Protein AF-0000000080629997 (afdb_homodimer)

Foldseek 3Di:
DPPPDPPVRVVVVVVVVVVVVVVVVVVVVVVVLVVQLVVLCVQLVAGLVLLLVLCVVLVVLCQEQEPPRPNSPHPNDYHLAPVLVDQADVVQHGDGNVVQLVCQQCVCVRPVVDPDDHSNQDSRNSSNNSSNSNSGD/DPPPDDPVRVVVVVVVVVVVVVVVVVVVVVVVLVVLLVVLCVQLVAHLVLLLVLCVVLVVLCQEQEPPRPNSPHPNDYHLAPVLVDQADVVQHGDGNVVQLVCQQCVCVRPVVDPDDHSNQDSRNSSNNSSNSNSGD

Solvent-accessible surface area (backbone atoms only — not comparable to full-atom values): 14033 Å² total; per-residue (Å²): 131,80,76,73,68,48,73,66,52,50,50,53,50,51,49,50,49,50,52,48,52,50,51,52,50,52,51,53,52,51,51,52,51,52,51,42,42,49,51,22,17,67,69,38,74,19,41,32,71,58,6,53,52,44,38,60,73,73,44,50,25,70,32,19,22,34,80,95,44,85,86,17,67,19,36,45,44,66,66,44,48,34,48,57,67,21,49,32,45,88,39,59,36,64,59,41,56,67,47,49,29,47,40,51,41,33,27,46,82,77,36,76,62,48,68,59,70,66,74,73,45,46,71,70,53,24,20,8,32,48,9,27,43,46,55,35,99,130,82,75,73,68,49,71,68,52,51,50,52,51,52,50,50,49,49,52,50,50,51,52,52,52,51,50,51,53,50,51,51,50,52,50,43,43,50,51,23,18,66,68,39,75,19,40,33,71,58,5,53,51,43,39,60,73,72,46,51,26,69,33,17,23,34,78,95,44,86,86,16,67,18,35,44,44,66,63,44,50,33,50,57,67,23,50,32,44,88,38,59,36,64,58,40,58,67,48,49,29,47,41,52,41,34,27,47,81,76,36,76,63,47,67,59,70,64,76,73,46,47,72,68,53,24,21,8,33,46,8,28,42,47,56,36,97

Secondary structure (DSSP, 8-state):
------HHHHHHHHHHHHHHHHHHHHHHHHHHHHHHHHHHHHHHSS-HHHHHHHHHHHTGGGTEE-TTSTT-EEESS---TTGGG-SEETTTEE--HHHHHHHHH-HHHH-TT--PPP----HHHHHHHHHHHTT--/------HHHHHHHHHHHHHHHHHHHHHHHHHHHHHHHHHHHHHHSS-HHHHHHHHHHHTGGGTEE-TTSTT-EEESS---TTGGG-SEETTTEE--HHHHHHHHH-HHHH-TT--PPP----HHHHHHHHHHHTT--

Nearest PDB structures (foldseek):
  2yev-assembly2_B  TM=8.137E-01  e=1.079E-03  Thermus thermophilus HB8
  1ytc-assembly1_A  TM=7.347E-01  e=1.103E-01  Saccharomyces cerevisiae
  2yev-assembly2_B  TM=8.137E-01  e=8.565E-04  Thermus thermophilus HB8
  1ytc-assembly1_A  TM=7.347E-01  e=9.530E-02  Saccharomyces cerevisiae

InterPro domains:
  IPR009056 Cytochrome c-like domain [PF00034] (51-137)
  IPR009056 Cytochrome c-like domain [PS51007] (46-137)
  IPR036909 Cytochrome c-like domain superfamily [G3DSA:1.10.760.10] (2-137)
  IPR036909 Cytochrome c-like domain superfamily [SSF46626] (9-137)

Sequence (274 aa):
MIATLSLRSVAVVSALLALSAAGIAAYAWEDQRWELERRAADLTGGSPSAGREAVLRYGCGSCHSIPGVQRANGVVGPPLGGIANRVYVAGVLQNTPDNLVLWLRDPQGVDPKTAMPSLGVSEEDARHIAAFLYTLKMIATLSLRSVAVVSALLALSAAGIAAYAWEDQRWELERRAADLTGGSPSAGREAVLRYGCGSCHSIPGVQRANGVVGPPLGGIANRVYVAGVLQNTPDNLVLWLRDPQGVDPKTAMPSLGVSEEDARHIAAFLYTLK

Structure (mmCIF, N/CA/C/O backbone):
data_AF-0000000080629997-model_v1
#
loop_
_entity.id
_entity.type
_entity.pdbx_description
1 polymer 'Cytochrome c domain-containing protein'
#
loop_
_atom_site.group_PDB
_atom_site.id
_atom_site.type_symbol
_atom_site.label_atom_id
_atom_site.label_alt_id
_atom_site.label_comp_id
_atom_site.label_asym_id
_atom_site.label_entity_id
_atom_site.label_seq_id
_atom_site.pdbx_PDB_ins_code
_atom_site.Cartn_x
_atom_site.Cartn_y
_atom_site.Cartn_z
_atom_site.occupancy
_atom_site.B_iso_or_equiv
_atom_site.auth_seq_id
_atom_site.auth_comp_id
_atom_site.auth_asym_id
_atom_site.auth_atom_id
_atom_site.pdbx_PDB_model_num
ATOM 1 N N . MET A 1 1 ? 11.633 34.406 49.5 1 47.19 1 MET A N 1
ATOM 2 C CA . MET A 1 1 ? 11.836 35.375 48.406 1 47.19 1 MET A CA 1
ATOM 3 C C . MET A 1 1 ? 11.766 34.688 47.062 1 47.19 1 MET A C 1
ATOM 5 O O . MET A 1 1 ? 12.672 33.906 46.688 1 47.19 1 MET A O 1
ATOM 9 N N . ILE A 1 2 ? 10.648 34.281 46.688 1 61.28 2 ILE A N 1
ATOM 10 C CA . ILE A 1 2 ? 10.375 33.688 45.406 1 61.28 2 ILE A CA 1
ATOM 11 C C . ILE A 1 2 ? 10.883 34.594 44.281 1 61.28 2 ILE A C 1
ATOM 13 O O . ILE A 1 2 ? 10.445 35.719 44.156 1 61.28 2 ILE A O 1
ATOM 17 N N . ALA A 1 3 ? 12.062 34.5 43.906 1 62.56 3 ALA A N 1
ATOM 18 C CA . ALA A 1 3 ? 12.641 35.281 42.812 1 62.56 3 ALA A CA 1
ATOM 19 C C . ALA A 1 3 ? 11.766 35.188 41.562 1 62.56 3 ALA A C 1
ATOM 21 O O . ALA A 1 3 ? 11.438 34.094 41.094 1 62.56 3 ALA A O 1
ATOM 22 N N . THR A 1 4 ? 10.992 36.062 41.375 1 71.06 4 THR A N 1
ATOM 23 C CA . THR A 1 4 ? 10.227 36.219 40.156 1 71.06 4 THR A CA 1
ATOM 24 C C . THR A 1 4 ? 11.156 36.281 38.938 1 71.06 4 THR A C 1
ATOM 26 O O . THR A 1 4 ? 11.992 37.188 38.844 1 71.06 4 THR A O 1
ATOM 29 N N . LEU A 1 5 ? 11.391 35.281 38.375 1 72.25 5 LEU A N 1
ATOM 30 C CA . LEU A 1 5 ? 12.188 35.312 37.156 1 72.25 5 LEU A CA 1
ATOM 31 C C . LEU A 1 5 ? 11.633 36.344 36.156 1 72.25 5 LEU A C 1
ATOM 33 O O . LEU A 1 5 ? 10.414 36.438 36.031 1 72.25 5 LEU A O 1
ATOM 37 N N . SER A 1 6 ? 12.375 37.219 35.781 1 86.69 6 SER A N 1
ATOM 38 C CA . SER A 1 6 ? 12 38.125 34.719 1 86.69 6 SER A CA 1
ATOM 39 C C . SER A 1 6 ? 11.445 37.406 33.5 1 86.69 6 SER A C 1
ATOM 41 O O . SER A 1 6 ? 11.734 36.219 33.312 1 86.69 6 SER A O 1
ATOM 43 N N . LEU A 1 7 ? 10.609 38.094 32.75 1 90.44 7 LEU A N 1
ATOM 44 C CA . LEU A 1 7 ? 9.992 37.531 31.562 1 90.44 7 LEU A CA 1
ATOM 45 C C . LEU A 1 7 ? 11.055 37.031 30.578 1 90.44 7 LEU A C 1
ATOM 47 O O . LEU A 1 7 ? 10.875 36 29.938 1 90.44 7 LEU A O 1
ATOM 51 N N . ARG A 1 8 ? 12.156 37.781 30.609 1 92 8 ARG A N 1
ATOM 52 C CA . ARG A 1 8 ? 13.258 37.375 29.75 1 92 8 ARG A CA 1
ATOM 53 C C . ARG A 1 8 ? 13.883 36.094 30.219 1 92 8 ARG A C 1
ATOM 55 O O . ARG A 1 8 ? 14.227 35.219 29.422 1 92 8 ARG A O 1
ATOM 62 N N . SER A 1 9 ? 13.984 35.938 31.469 1 90.62 9 SER A N 1
ATOM 63 C CA . SER A 1 9 ? 14.57 34.719 32.031 1 90.62 9 SER A CA 1
ATOM 64 C C . SER A 1 9 ? 13.656 33.531 31.844 1 90.62 9 SER A C 1
ATOM 66 O O . SER A 1 9 ? 14.125 32.406 31.547 1 90.62 9 SER A O 1
ATOM 68 N N . VAL A 1 10 ? 12.383 33.688 31.938 1 90.06 10 VAL A N 1
ATOM 69 C CA . VAL A 1 10 ? 11.422 32.594 31.719 1 90.06 10 VAL A CA 1
ATOM 70 C C . VAL A 1 10 ? 11.461 32.156 30.266 1 90.06 10 VAL A C 1
ATOM 72 O O . VAL A 1 10 ? 11.438 30.938 29.984 1 90.06 10 VAL A O 1
ATOM 75 N N . ALA A 1 11 ? 11.609 33.188 29.359 1 91.31 11 ALA A N 1
ATOM 76 C CA . ALA A 1 11 ? 11.672 32.875 27.938 1 91.31 11 ALA A CA 1
ATOM 77 C C . ALA A 1 11 ? 12.93 32.094 27.609 1 91.31 11 ALA A C 1
ATOM 79 O O . ALA A 1 11 ? 12.867 31.109 26.859 1 91.31 11 ALA A O 1
ATOM 80 N N . VAL A 1 12 ? 14.062 32.406 28.203 1 90.25 12 VAL A N 1
ATOM 81 C CA . VAL A 1 12 ? 15.336 31.75 27.938 1 90.25 12 VAL A CA 1
ATOM 82 C C . VAL A 1 12 ? 15.305 30.328 28.516 1 90.25 12 VAL A C 1
ATOM 84 O O . VAL A 1 12 ? 15.727 29.375 27.844 1 90.25 12 VAL A O 1
ATOM 87 N N . VAL A 1 13 ? 14.719 30.125 29.672 1 90.62 13 VAL A N 1
ATOM 88 C CA . VAL A 1 13 ? 14.641 28.828 30.312 1 90.62 13 VAL A CA 1
ATOM 89 C C . VAL A 1 13 ? 13.695 27.922 29.531 1 90.62 13 VAL A C 1
ATOM 91 O O . VAL A 1 13 ? 14 26.75 29.312 1 90.62 13 VAL A O 1
ATOM 94 N N . SER A 1 14 ? 12.539 28.5 29.094 1 92.12 14 SER A N 1
ATOM 95 C CA . SER A 1 14 ? 11.594 27.719 28.281 1 92.12 14 SER A CA 1
ATOM 96 C C . SER A 1 14 ? 12.219 27.297 26.969 1 92.12 14 SER A C 1
ATOM 98 O O . SER A 1 14 ? 12.016 26.156 26.516 1 92.12 14 SER A O 1
ATOM 100 N N . ALA A 1 15 ? 12.953 28.25 26.391 1 92.94 15 ALA A N 1
ATOM 101 C CA . ALA A 1 15 ? 13.625 27.938 25.141 1 92.94 15 ALA A CA 1
ATOM 102 C C . ALA A 1 15 ? 14.672 26.828 25.344 1 92.94 15 ALA A C 1
ATOM 104 O O . ALA A 1 15 ? 14.773 25.906 24.531 1 92.94 15 ALA A O 1
ATOM 105 N N . LEU A 1 16 ? 15.383 26.938 26.438 1 91.69 16 LEU A N 1
ATOM 106 C CA . LEU A 1 16 ? 16.406 25.938 26.719 1 91.69 16 LEU A CA 1
ATOM 107 C C . LEU A 1 16 ? 15.781 24.578 27.031 1 91.69 16 LEU A C 1
ATOM 109 O O . LEU A 1 16 ? 16.297 23.547 26.609 1 91.69 16 LEU A O 1
ATOM 113 N N . LEU A 1 17 ? 14.648 24.562 27.703 1 93 17 LEU A N 1
ATOM 114 C CA . LEU A 1 17 ? 13.93 23.328 27.984 1 93 17 LEU A CA 1
ATOM 115 C C . LEU A 1 17 ? 13.383 22.703 26.703 1 93 17 LEU A C 1
ATOM 117 O O . LEU A 1 17 ? 13.445 21.484 26.516 1 93 17 LEU A O 1
ATOM 121 N N . ALA A 1 18 ? 12.883 23.594 25.828 1 93.94 18 ALA A N 1
ATOM 122 C CA . ALA A 1 18 ? 12.375 23.094 24.547 1 93.94 18 ALA A CA 1
ATOM 123 C C . ALA A 1 18 ? 13.492 22.5 23.719 1 93.94 18 ALA A C 1
ATOM 125 O O . ALA A 1 18 ? 13.32 21.438 23.094 1 93.94 18 ALA A O 1
ATOM 126 N N . LEU A 1 19 ? 14.617 23.125 23.703 1 93.06 19 LEU A N 1
ATOM 127 C CA . LEU A 1 19 ? 15.758 22.625 22.938 1 93.06 19 LEU A CA 1
ATOM 128 C C . LEU A 1 19 ? 16.25 21.312 23.531 1 93.06 19 LEU A C 1
ATOM 130 O O . LEU A 1 19 ? 16.625 20.406 22.781 1 93.06 19 LEU A O 1
ATOM 134 N N . SER A 1 20 ? 16.25 21.203 24.812 1 92.69 20 SER A N 1
ATOM 135 C CA . SER A 1 20 ? 16.656 19.953 25.469 1 92.69 20 SER A CA 1
ATOM 136 C C . SER A 1 20 ? 15.664 18.828 25.172 1 92.69 20 SER A C 1
ATOM 138 O O . SER A 1 20 ? 16.078 17.703 24.891 1 92.69 20 SER A O 1
ATOM 140 N N . ALA A 1 21 ? 14.406 19.141 25.234 1 94.12 21 ALA A N 1
ATOM 141 C CA . ALA A 1 21 ? 13.383 18.141 24.906 1 94.12 21 ALA A CA 1
ATOM 142 C C . ALA A 1 21 ? 13.516 17.688 23.453 1 94.12 21 ALA A C 1
ATOM 144 O O . ALA A 1 21 ? 13.406 16.5 23.172 1 94.12 21 ALA A O 1
ATOM 145 N N . ALA A 1 22 ? 13.75 18.609 22.5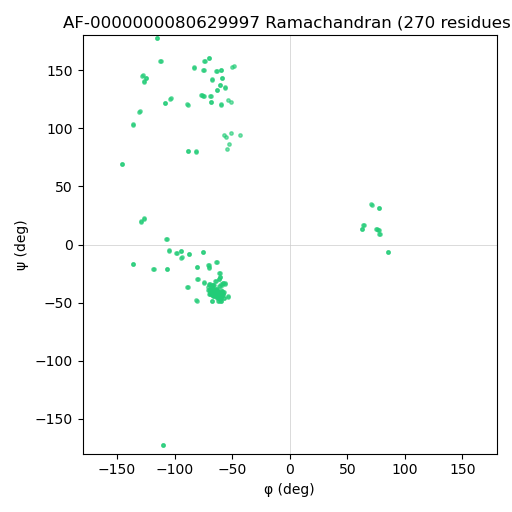78 1 94.31 22 ALA A N 1
ATOM 146 C CA . ALA A 1 22 ? 13.969 18.281 21.172 1 94.31 22 ALA A CA 1
ATOM 147 C C . ALA A 1 22 ? 15.203 17.406 21 1 94.31 22 ALA A C 1
ATOM 149 O O . ALA A 1 22 ? 15.203 16.469 20.203 1 94.31 22 ALA A O 1
ATOM 150 N N . GLY A 1 23 ? 16.25 17.734 21.672 1 92.56 23 GLY A N 1
ATOM 151 C CA . GLY A 1 23 ? 17.453 16.922 21.625 1 92.56 23 GLY A CA 1
ATOM 152 C C . GLY A 1 23 ? 17.234 15.5 22.125 1 92.56 23 GLY A C 1
ATOM 153 O O . GLY A 1 23 ? 17.719 14.547 21.5 1 92.56 23 GLY A O 1
ATOM 154 N N . ILE A 1 24 ? 16.516 15.273 23.172 1 93.06 24 ILE A N 1
ATOM 155 C CA . ILE A 1 24 ? 16.188 13.969 23.734 1 93.06 24 ILE A CA 1
ATOM 156 C C . ILE A 1 24 ? 15.312 13.188 22.75 1 93.06 24 ILE A C 1
ATOM 158 O O . ILE A 1 24 ? 15.547 12 22.5 1 93.06 24 ILE A O 1
ATOM 162 N N . ALA A 1 25 ? 14.32 13.836 22.156 1 93.62 25 ALA A N 1
ATOM 163 C CA . ALA A 1 25 ? 13.445 13.195 21.172 1 93.62 25 ALA A CA 1
ATOM 164 C C . ALA A 1 25 ? 14.234 12.742 19.953 1 93.62 25 ALA A C 1
ATOM 166 O O . ALA A 1 25 ? 14.016 11.641 19.438 1 93.62 25 ALA A O 1
ATOM 167 N N . ALA A 1 26 ? 15.133 13.57 19.516 1 92.12 26 ALA A N 1
ATOM 168 C CA . ALA A 1 26 ? 15.961 13.219 18.359 1 92.12 26 ALA A CA 1
ATOM 169 C C . ALA A 1 26 ? 16.844 12.023 18.672 1 92.12 26 ALA A C 1
ATOM 171 O O . ALA A 1 26 ? 16.984 11.117 17.844 1 92.12 26 ALA A O 1
ATOM 172 N N . TYR A 1 27 ? 17.406 12.031 19.812 1 90.62 27 TYR A N 1
ATOM 173 C CA . TYR A 1 27 ? 18.234 10.906 20.234 1 90.62 27 TYR A CA 1
ATOM 174 C C . TYR A 1 27 ? 17.422 9.625 20.328 1 90.62 27 TYR A C 1
ATOM 176 O O . TYR A 1 27 ? 17.859 8.57 19.859 1 90.62 27 TYR A O 1
ATOM 184 N N . ALA A 1 28 ? 16.25 9.68 20.875 1 92.25 28 ALA A N 1
ATOM 185 C CA . ALA A 1 28 ? 15.375 8.516 21.016 1 92.25 28 ALA A CA 1
ATOM 186 C C . ALA A 1 28 ? 14.953 7.992 19.641 1 92.25 28 ALA A C 1
ATOM 188 O O . ALA A 1 28 ? 14.922 6.781 19.422 1 92.25 28 ALA A O 1
ATOM 189 N N . TRP A 1 29 ? 14.664 8.852 18.75 1 90.94 29 TRP A N 1
ATOM 190 C CA . TRP A 1 29 ? 14.273 8.477 17.391 1 90.94 29 TRP A CA 1
ATOM 191 C C . TRP A 1 29 ? 15.414 7.762 16.672 1 90.94 29 TRP A C 1
ATOM 193 O O . TRP A 1 29 ? 15.219 6.707 16.078 1 90.94 29 TRP A O 1
ATOM 203 N N . GLU A 1 30 ? 16.547 8.273 16.828 1 90.56 30 GLU A N 1
ATOM 204 C CA . GLU A 1 30 ? 17.719 7.672 16.203 1 90.56 30 GLU A CA 1
ATOM 205 C C . GLU A 1 30 ? 18.016 6.293 16.781 1 90.56 30 GLU A C 1
ATOM 207 O O . GLU A 1 30 ? 18.344 5.355 16.047 1 90.56 30 GLU A O 1
ATOM 212 N N . ASP A 1 31 ? 17.906 6.211 18.031 1 92.94 31 ASP A N 1
ATOM 213 C CA . ASP A 1 31 ? 18.125 4.938 18.703 1 92.94 31 ASP A CA 1
ATOM 214 C C . ASP A 1 31 ? 17.125 3.881 18.234 1 92.94 31 ASP A C 1
ATOM 216 O O . ASP A 1 31 ? 17.5 2.74 17.969 1 92.94 31 ASP A O 1
ATOM 220 N N . GLN A 1 32 ? 15.961 4.211 18.094 1 93.25 32 GLN A N 1
ATOM 221 C CA . GLN A 1 32 ? 14.93 3.301 17.609 1 93.25 32 GLN A CA 1
ATOM 222 C C . GLN A 1 32 ? 15.227 2.85 16.172 1 93.25 32 GLN A C 1
ATOM 224 O O . GLN A 1 32 ? 15.07 1.672 15.852 1 93.25 32 GLN A O 1
ATOM 229 N N . ARG A 1 33 ? 15.609 3.736 15.398 1 93.19 33 ARG A N 1
ATOM 230 C CA . ARG A 1 33 ? 15.945 3.436 14.008 1 93.19 33 ARG A CA 1
ATOM 231 C C . ARG A 1 33 ? 17.109 2.451 13.93 1 93.19 33 ARG A C 1
ATOM 233 O O . ARG A 1 33 ? 17.078 1.505 13.141 1 93.19 33 ARG A O 1
ATOM 240 N N . TRP A 1 34 ? 18.141 2.701 14.75 1 94.88 34 TRP A N 1
ATOM 241 C CA . TRP A 1 34 ? 19.312 1.817 14.773 1 94.88 34 TRP A CA 1
ATOM 242 C C . TRP A 1 34 ? 18.922 0.419 15.242 1 94.88 34 TRP A C 1
ATOM 244 O O . TRP A 1 34 ? 19.406 -0.58 14.719 1 94.88 34 TRP A O 1
ATOM 254 N N . GLU A 1 35 ? 18.062 0.354 16.172 1 96.69 35 GLU A N 1
ATOM 255 C CA . GLU A 1 35 ? 17.609 -0.942 16.656 1 96.69 35 GLU A CA 1
ATOM 256 C C . GLU A 1 35 ? 16.828 -1.688 15.578 1 96.69 35 GLU A C 1
ATOM 258 O O . GLU A 1 35 ? 17.016 -2.893 15.391 1 96.69 35 GLU A O 1
ATOM 263 N N . LEU A 1 36 ? 16.031 -0.967 14.867 1 96.88 36 LEU A N 1
ATOM 264 C CA . LEU A 1 36 ? 15.25 -1.554 13.781 1 96.88 36 LEU A CA 1
ATOM 265 C C . LEU A 1 36 ? 16.156 -2.1 12.688 1 96.88 36 LEU A C 1
ATOM 267 O O . LEU A 1 36 ? 15.945 -3.207 12.195 1 96.88 36 LEU A O 1
ATOM 271 N N . GLU A 1 37 ? 17.141 -1.382 12.406 1 97.69 37 GLU A N 1
ATOM 272 C CA . GLU A 1 37 ? 18.078 -1.791 11.375 1 97.69 37 GLU A CA 1
ATOM 273 C C . GLU A 1 37 ? 18.875 -3.02 11.812 1 97.69 37 GLU A C 1
ATOM 275 O O . GLU A 1 37 ? 19.109 -3.934 11.016 1 97.69 37 GLU A O 1
ATOM 280 N N . ARG A 1 38 ? 19.281 -2.986 13.055 1 97.94 38 ARG A N 1
ATOM 281 C CA . ARG A 1 38 ? 20.047 -4.125 13.578 1 97.94 38 ARG A CA 1
ATOM 282 C C . ARG A 1 38 ? 19.188 -5.391 13.57 1 97.94 38 ARG A C 1
ATOM 284 O O . ARG A 1 38 ? 19.656 -6.461 13.188 1 97.94 38 ARG A O 1
ATOM 291 N N . ARG A 1 39 ? 18 -5.273 14 1 97.88 39 ARG A N 1
ATOM 292 C CA . ARG A 1 39 ? 17.109 -6.422 14.016 1 97.88 39 ARG A CA 1
ATOM 293 C C . ARG A 1 39 ? 16.875 -6.957 12.609 1 97.88 39 ARG A C 1
ATOM 295 O O . ARG A 1 39 ? 16.922 -8.172 12.383 1 97.88 39 ARG A O 1
ATOM 302 N N . ALA A 1 40 ? 16.641 -6.051 11.648 1 98.62 40 ALA A N 1
ATOM 303 C CA . ALA A 1 40 ? 16.453 -6.441 10.258 1 98.62 40 ALA A CA 1
ATOM 304 C C . ALA A 1 40 ? 17.688 -7.164 9.711 1 98.62 40 ALA A C 1
ATOM 306 O O . ALA A 1 40 ? 17.562 -8.18 9.031 1 98.62 40 ALA A O 1
ATOM 307 N N . ALA A 1 41 ? 18.844 -6.645 10.062 1 98.75 41 ALA A N 1
ATOM 308 C CA . ALA A 1 41 ? 20.094 -7.27 9.633 1 98.75 41 ALA A CA 1
ATOM 309 C C . ALA A 1 41 ? 20.234 -8.664 10.234 1 98.75 41 ALA A C 1
ATOM 311 O O . ALA A 1 41 ? 20.609 -9.609 9.539 1 98.75 41 ALA A O 1
ATOM 312 N N . ASP A 1 42 ? 19.906 -8.758 11.469 1 98.62 42 ASP A N 1
ATOM 313 C CA . ASP A 1 42 ? 20.031 -10.047 12.148 1 98.62 42 ASP A CA 1
ATOM 314 C C . ASP A 1 42 ? 19.078 -11.07 11.555 1 98.62 42 ASP A C 1
ATOM 316 O O . ASP A 1 42 ? 19.453 -12.234 11.359 1 98.62 42 ASP A O 1
ATOM 320 N N . LEU A 1 43 ? 17.922 -10.672 11.25 1 98.62 43 LEU A N 1
ATOM 321 C CA . LEU A 1 43 ? 16.891 -11.57 10.75 1 98.62 43 LEU A CA 1
ATOM 322 C C . LEU A 1 43 ? 17.219 -12.047 9.336 1 98.62 43 LEU A C 1
ATOM 324 O O . LEU A 1 43 ? 16.938 -13.195 8.984 1 98.62 43 LEU A O 1
ATOM 328 N N . THR A 1 44 ? 17.844 -11.156 8.547 1 98.69 44 THR A N 1
ATOM 329 C CA . THR A 1 44 ? 17.953 -11.438 7.117 1 98.69 44 THR A CA 1
ATOM 330 C C . THR A 1 44 ? 19.375 -11.828 6.75 1 98.69 44 THR A C 1
ATOM 332 O O . THR A 1 44 ? 19.609 -12.398 5.684 1 98.69 44 THR A O 1
ATOM 335 N N . GLY A 1 45 ? 20.312 -11.422 7.621 1 98.75 45 GLY A N 1
ATOM 336 C CA . GLY A 1 45 ? 21.719 -11.594 7.289 1 98.75 45 GLY A CA 1
ATOM 337 C C . GLY A 1 45 ? 22.234 -10.555 6.301 1 98.75 45 GLY A C 1
ATOM 338 O O . GLY A 1 45 ? 23.297 -10.727 5.699 1 98.75 45 GLY A O 1
ATOM 339 N N . GLY A 1 46 ? 21.438 -9.5 6.074 1 98.88 46 GLY A N 1
ATOM 340 C CA . GLY A 1 46 ? 21.812 -8.461 5.129 1 98.88 46 GLY A CA 1
ATOM 341 C C . GLY A 1 46 ? 22.031 -7.109 5.785 1 98.88 46 GLY A C 1
ATOM 342 O O . GLY A 1 46 ? 21.859 -6.965 7 1 98.88 46 GLY A O 1
ATOM 343 N N . SER A 1 47 ? 22.406 -6.18 4.984 1 98.88 47 SER A N 1
ATOM 344 C CA . SER A 1 47 ? 22.609 -4.789 5.383 1 98.88 47 SER A CA 1
ATOM 345 C C . SER A 1 47 ? 21.516 -3.891 4.832 1 98.88 47 SER A C 1
ATOM 347 O O . SER A 1 47 ? 21.375 -3.75 3.615 1 98.88 47 SER A O 1
ATOM 349 N N . PRO A 1 48 ? 20.844 -3.223 5.734 1 98.69 48 PRO A N 1
ATOM 350 C CA . PRO A 1 48 ? 19.797 -2.314 5.242 1 98.69 48 PRO A CA 1
ATOM 351 C C . PRO A 1 48 ? 20.359 -1.238 4.309 1 98.69 48 PRO A C 1
ATOM 353 O O . PRO A 1 48 ? 19.734 -0.917 3.293 1 98.69 48 PRO A O 1
ATOM 356 N N . SER A 1 49 ? 21.516 -0.673 4.617 1 98.31 49 SER A N 1
ATOM 357 C CA . SER A 1 49 ? 22.109 0.36 3.77 1 98.31 49 SER A CA 1
ATOM 358 C C . SER A 1 49 ? 22.484 -0.193 2.398 1 98.31 49 SER A C 1
ATOM 360 O O . SER A 1 49 ? 22.219 0.441 1.375 1 98.31 49 SER A O 1
ATOM 362 N N . ALA A 1 50 ? 23 -1.366 2.328 1 98.81 50 ALA A N 1
ATOM 363 C CA . ALA A 1 50 ? 23.297 -2.01 1.049 1 98.81 50 ALA A CA 1
ATOM 364 C C . ALA A 1 50 ? 22.016 -2.342 0.296 1 98.81 50 ALA A C 1
ATOM 366 O O . ALA A 1 50 ? 21.969 -2.285 -0.935 1 98.81 50 ALA A O 1
ATOM 367 N N . GLY A 1 51 ? 21.047 -2.676 1.091 1 98.81 51 GLY A N 1
ATOM 368 C CA . GLY A 1 51 ? 19.75 -2.967 0.496 1 98.81 51 GLY A CA 1
ATOM 369 C C . GLY A 1 51 ? 19.125 -1.771 -0.203 1 98.81 51 GLY A C 1
ATOM 370 O O . GLY A 1 51 ? 18.562 -1.904 -1.293 1 98.81 51 GLY A O 1
ATOM 371 N N . ARG A 1 52 ? 19.234 -0.649 0.464 1 98.5 52 ARG A N 1
ATOM 372 C CA . ARG A 1 52 ? 18.75 0.573 -0.161 1 98.5 52 ARG A CA 1
ATOM 373 C C . ARG A 1 52 ? 19.453 0.834 -1.488 1 98.5 52 ARG A C 1
ATOM 375 O O . ARG A 1 52 ? 18.812 1.195 -2.477 1 98.5 52 ARG A O 1
ATOM 382 N N . GLU A 1 53 ? 20.703 0.634 -1.529 1 98.56 53 GLU A N 1
ATOM 383 C CA . GLU A 1 53 ? 21.469 0.804 -2.764 1 98.56 53 GLU A CA 1
ATOM 384 C C . GLU A 1 53 ? 21.047 -0.22 -3.816 1 98.56 53 GLU A C 1
ATOM 386 O O . GLU A 1 53 ? 20.922 0.11 -4.996 1 98.56 53 GLU A O 1
ATOM 391 N N . ALA A 1 54 ? 20.828 -1.427 -3.391 1 98.81 54 ALA A N 1
ATOM 392 C CA . ALA A 1 54 ? 20.422 -2.48 -4.312 1 98.81 54 ALA A CA 1
ATOM 393 C C . ALA A 1 54 ? 19.047 -2.186 -4.906 1 98.81 54 ALA A C 1
ATOM 395 O O . ALA A 1 54 ? 18.812 -2.432 -6.09 1 98.81 54 ALA A O 1
ATOM 396 N N . VAL A 1 55 ? 18.141 -1.646 -4.121 1 98.75 55 VAL A N 1
ATOM 397 C CA . VAL A 1 55 ? 16.812 -1.273 -4.586 1 98.75 55 VAL A CA 1
ATOM 398 C C . VAL A 1 55 ? 16.922 -0.253 -5.715 1 98.75 55 VAL A C 1
ATOM 400 O O . VAL A 1 55 ? 16.188 -0.32 -6.695 1 98.75 55 VAL A O 1
ATOM 403 N N . LEU A 1 56 ? 17.859 0.652 -5.578 1 98.44 56 LEU A N 1
ATOM 404 C CA . LEU A 1 56 ? 18.109 1.626 -6.637 1 98.44 56 LEU A CA 1
ATOM 405 C C . LEU A 1 56 ? 18.719 0.956 -7.863 1 98.44 56 LEU A C 1
ATOM 407 O O . LEU A 1 56 ? 18.266 1.188 -8.984 1 98.44 56 LEU A O 1
ATOM 411 N N . ARG A 1 57 ? 19.625 0.087 -7.68 1 98.44 57 ARG A N 1
ATOM 412 C CA . ARG A 1 57 ? 20.344 -0.559 -8.766 1 98.44 57 ARG A CA 1
ATOM 413 C C . ARG A 1 57 ? 19.422 -1.44 -9.602 1 98.44 57 ARG A C 1
ATOM 415 O O . ARG A 1 57 ? 19.5 -1.457 -10.828 1 98.44 57 ARG A O 1
ATOM 422 N N . TYR A 1 58 ? 18.562 -2.121 -8.898 1 98.62 58 TYR A N 1
ATOM 423 C CA . TYR A 1 58 ? 17.688 -3.059 -9.602 1 98.62 58 TYR A CA 1
ATOM 424 C C . TYR A 1 58 ? 16.422 -2.365 -10.094 1 98.62 58 TYR A C 1
ATOM 426 O O . TYR A 1 58 ? 15.594 -2.984 -10.758 1 98.62 58 TYR A O 1
ATOM 434 N N . GLY A 1 59 ? 16.156 -1.054 -9.703 1 98.25 59 GLY A N 1
ATOM 435 C CA . GLY A 1 59 ? 15.055 -0.25 -10.203 1 98.25 59 GLY A CA 1
ATOM 436 C C . GLY A 1 59 ? 13.719 -0.612 -9.586 1 98.25 59 GLY A C 1
ATOM 437 O O . GLY A 1 59 ? 12.672 -0.494 -10.227 1 98.25 59 GLY A O 1
ATOM 438 N N . CYS A 1 60 ? 13.734 -1.055 -8.359 1 98.69 60 CYS A N 1
ATOM 439 C CA . CYS A 1 60 ? 12.523 -1.501 -7.691 1 98.69 60 CYS A CA 1
ATOM 440 C C . CYS A 1 60 ? 11.484 -0.387 -7.648 1 98.69 60 CYS A C 1
ATOM 442 O O . CYS A 1 60 ? 10.281 -0.648 -7.75 1 98.69 60 CYS A O 1
ATOM 444 N N . GLY A 1 61 ? 11.945 0.876 -7.547 1 98.56 61 GLY A N 1
ATOM 445 C CA . GLY A 1 61 ? 11.078 2.029 -7.391 1 98.56 61 GLY A CA 1
ATOM 446 C C . GLY A 1 61 ? 10.297 2.361 -8.648 1 98.56 61 GLY A C 1
ATOM 447 O O . GLY A 1 61 ? 9.336 3.131 -8.609 1 98.56 61 GLY A O 1
ATOM 448 N N . SER A 1 62 ? 10.703 1.862 -9.797 1 98.5 62 SER A N 1
ATOM 449 C CA . SER A 1 62 ? 9.969 2.107 -11.031 1 98.5 62 SER A CA 1
ATOM 450 C C . SER A 1 62 ? 8.633 1.367 -11.039 1 98.5 62 SER A C 1
ATOM 452 O O . SER A 1 62 ? 7.699 1.766 -11.734 1 98.5 62 SER A O 1
ATOM 454 N N . CYS A 1 63 ? 8.523 0.379 -10.219 1 98.5 63 CYS A N 1
ATOM 455 C CA . CYS A 1 63 ? 7.309 -0.429 -10.227 1 98.5 63 CYS A CA 1
ATOM 456 C C . CYS A 1 63 ? 6.598 -0.354 -8.883 1 98.5 63 CYS A C 1
ATOM 458 O O . CYS A 1 63 ? 5.406 -0.657 -8.781 1 98.5 63 CYS A O 1
ATOM 460 N N . HIS A 1 64 ? 7.312 0.013 -7.855 1 98.44 64 HIS A N 1
ATOM 461 C CA . HIS A 1 64 ? 6.766 0.086 -6.508 1 98.44 64 HIS A CA 1
ATOM 462 C C . HIS A 1 64 ? 7.016 1.455 -5.883 1 98.44 64 HIS A C 1
ATOM 464 O O . HIS A 1 64 ? 8.102 2.02 -6.031 1 98.44 64 HIS A O 1
ATOM 470 N N . SER A 1 65 ? 6.016 1.899 -5.184 1 98 65 SER A N 1
ATOM 471 C CA . SER A 1 65 ? 6.277 3.012 -4.277 1 98 65 SER A CA 1
ATOM 472 C C . SER A 1 65 ? 7.035 2.547 -3.039 1 98 65 SER A C 1
ATOM 474 O O . SER A 1 65 ? 6.637 1.579 -2.387 1 98 65 SER A O 1
ATOM 476 N N . ILE A 1 66 ? 8.125 3.191 -2.736 1 98.31 66 ILE A N 1
ATOM 477 C CA . ILE A 1 66 ? 8.992 2.826 -1.619 1 98.31 66 ILE A CA 1
ATOM 478 C C . ILE A 1 66 ? 9.297 4.062 -0.777 1 98.31 66 ILE A C 1
ATOM 480 O O . ILE A 1 66 ? 10.008 4.965 -1.226 1 98.31 66 ILE A O 1
ATOM 484 N N . PRO A 1 67 ? 8.836 4.066 0.43 1 96.38 67 PRO A N 1
ATOM 485 C CA . PRO A 1 67 ? 9.117 5.238 1.261 1 96.38 67 PRO A CA 1
ATOM 486 C C . PRO A 1 67 ? 10.609 5.477 1.468 1 96.38 67 PRO A C 1
ATOM 488 O O . PRO A 1 67 ? 11.375 4.52 1.638 1 96.38 67 PRO A O 1
ATOM 491 N N . GLY A 1 68 ? 11.016 6.699 1.382 1 91.75 68 GLY A N 1
ATOM 492 C CA . GLY A 1 68 ? 12.391 7.051 1.695 1 91.75 68 GLY A CA 1
ATOM 493 C C . GLY A 1 68 ? 13.336 6.871 0.523 1 91.75 68 GLY A C 1
ATOM 494 O O . GLY A 1 68 ? 14.531 7.172 0.626 1 91.75 68 GLY A O 1
ATOM 495 N N . VAL A 1 69 ? 12.859 6.305 -0.563 1 96.38 69 VAL A N 1
ATOM 496 C CA . VAL A 1 69 ? 13.664 6.18 -1.776 1 96.38 69 VAL A CA 1
ATOM 497 C C . VAL A 1 69 ? 13.227 7.227 -2.797 1 96.38 69 VA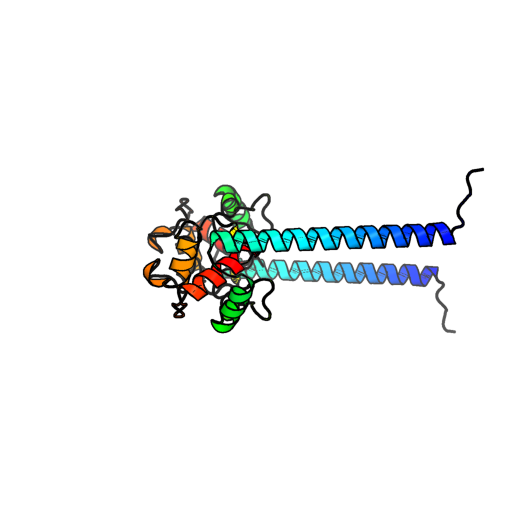L A C 1
ATOM 499 O O . VAL A 1 69 ? 12.047 7.32 -3.135 1 96.38 69 VAL A O 1
ATOM 502 N N . GLN A 1 70 ? 14.148 7.957 -3.229 1 93 70 GLN A N 1
ATOM 503 C CA . GLN A 1 70 ? 13.844 9.062 -4.129 1 93 70 GLN A CA 1
ATOM 504 C C . GLN A 1 70 ? 13.242 8.562 -5.438 1 93 70 GLN A C 1
ATOM 506 O O . GLN A 1 70 ? 13.742 7.602 -6.027 1 93 70 GLN A O 1
ATOM 511 N N . ARG A 1 71 ? 12.227 9.117 -5.883 1 95.38 71 ARG A N 1
ATOM 512 C CA . ARG A 1 71 ? 11.555 8.891 -7.16 1 95.38 71 ARG A CA 1
ATOM 513 C C . ARG A 1 71 ? 11 7.473 -7.242 1 95.38 71 ARG A C 1
ATOM 515 O O . ARG A 1 71 ? 10.797 6.941 -8.336 1 95.38 71 ARG A O 1
ATOM 522 N N . ALA A 1 72 ? 10.898 6.855 -6.117 1 98 72 ALA A N 1
ATOM 523 C CA . ALA A 1 72 ? 10.281 5.531 -6.086 1 98 72 ALA A CA 1
ATOM 524 C C . ALA A 1 72 ? 8.766 5.637 -5.91 1 98 72 ALA A C 1
ATOM 526 O O . ALA A 1 72 ? 8.25 5.473 -4.801 1 98 72 ALA A O 1
ATOM 527 N N . ASN A 1 73 ? 8.055 5.895 -6.93 1 97.62 73 ASN A N 1
ATOM 528 C CA . ASN A 1 73 ? 6.609 6.102 -6.891 1 97.62 73 ASN A CA 1
ATOM 529 C C . ASN A 1 73 ? 5.887 5.188 -7.879 1 97.62 73 ASN A C 1
ATOM 531 O O . ASN A 1 73 ? 4.797 5.516 -8.352 1 97.62 73 ASN A O 1
ATOM 535 N N . GLY A 1 74 ? 6.461 4.125 -8.266 1 98.19 74 GLY A N 1
ATOM 536 C CA . GLY A 1 74 ? 5.828 3.203 -9.195 1 98.19 74 GLY A CA 1
ATOM 537 C C . GLY A 1 74 ? 4.52 2.635 -8.672 1 98.19 74 GLY A C 1
ATOM 538 O O . GLY A 1 74 ? 4.359 2.447 -7.465 1 98.19 74 GLY A O 1
ATOM 539 N N . VAL A 1 75 ? 3.629 2.326 -9.633 1 97.69 75 VAL A N 1
ATOM 540 C CA . VAL A 1 75 ? 2.314 1.83 -9.242 1 97.69 75 VAL A CA 1
ATOM 541 C C . VAL A 1 75 ? 1.997 0.546 -10.008 1 97.69 75 VAL A C 1
ATOM 543 O O . VAL A 1 75 ? 0.829 0.189 -10.172 1 97.69 75 VAL A O 1
ATOM 546 N N . VAL A 1 76 ? 3.018 -0.092 -10.531 1 97.81 76 VAL A N 1
ATOM 547 C CA . VAL A 1 76 ? 2.791 -1.381 -11.172 1 97.81 76 VAL A CA 1
ATOM 548 C C . VAL A 1 76 ? 2.375 -2.414 -10.125 1 97.81 76 VAL A C 1
ATOM 550 O O . VAL A 1 76 ? 1.413 -3.16 -10.328 1 97.81 76 VAL A O 1
ATOM 553 N N . GLY A 1 77 ? 3.125 -2.477 -9.023 1 96.25 77 GLY A N 1
ATOM 554 C CA . GLY A 1 77 ? 2.816 -3.334 -7.887 1 96.25 77 GLY A CA 1
ATOM 555 C C . GLY A 1 77 ? 2.373 -2.564 -6.66 1 96.25 77 GLY A C 1
ATOM 556 O O . GLY A 1 77 ? 2.139 -1.356 -6.727 1 96.25 77 GLY A O 1
ATOM 557 N N . PRO A 1 78 ? 2.238 -3.26 -5.602 1 97 78 PRO A N 1
ATOM 558 C CA . PRO A 1 78 ? 1.785 -2.598 -4.375 1 97 78 PRO A CA 1
ATOM 559 C C . PRO A 1 78 ? 2.871 -1.738 -3.732 1 97 78 PRO A C 1
ATOM 561 O O . PRO A 1 78 ? 4.062 -1.949 -3.984 1 97 78 PRO A O 1
ATOM 564 N N . PRO A 1 79 ? 2.418 -0.782 -2.932 1 96.94 79 PRO A N 1
ATOM 565 C CA . PRO A 1 79 ? 3.428 -0.069 -2.146 1 96.94 79 PRO A CA 1
ATOM 566 C C . PRO A 1 79 ? 4.156 -0.977 -1.159 1 96.94 79 PRO A C 1
ATOM 568 O O . PRO A 1 79 ? 3.57 -1.932 -0.644 1 96.94 79 PRO A O 1
ATOM 571 N N . LEU A 1 80 ? 5.367 -0.667 -0.897 1 98.12 80 LEU A N 1
ATOM 572 C CA . LEU A 1 80 ? 6.176 -1.588 -0.104 1 98.12 80 LEU A CA 1
ATOM 573 C C . LEU A 1 80 ? 6.348 -1.07 1.32 1 98.12 80 LEU A C 1
ATOM 575 O O . LEU A 1 80 ? 6.91 -1.764 2.174 1 98.12 80 LEU A O 1
ATOM 579 N N . GLY A 1 81 ? 5.844 0.163 1.566 1 97.12 81 GLY A N 1
ATOM 580 C CA . GLY A 1 81 ? 5.805 0.595 2.955 1 97.12 81 GLY A CA 1
ATOM 581 C C . GLY A 1 81 ? 5.043 -0.362 3.855 1 97.12 81 GLY A C 1
ATOM 582 O O . GLY A 1 81 ? 3.98 -0.861 3.482 1 97.12 81 GLY A O 1
ATOM 583 N N . GLY A 1 82 ? 5.613 -0.643 4.984 1 96.06 82 GLY A N 1
ATOM 584 C CA . GLY A 1 82 ? 4.938 -1.476 5.969 1 96.06 82 GLY A CA 1
ATOM 585 C C . GLY A 1 82 ? 4.992 -2.955 5.633 1 96.06 82 GLY A C 1
ATOM 586 O O . GLY A 1 82 ? 4.32 -3.766 6.277 1 96.06 82 GLY A O 1
ATOM 587 N N . ILE A 1 83 ? 5.766 -3.324 4.652 1 97.38 83 ILE A N 1
ATOM 588 C CA . ILE A 1 83 ? 5.801 -4.711 4.207 1 97.38 83 ILE A CA 1
ATOM 589 C C . ILE A 1 83 ? 6.262 -5.609 5.352 1 97.38 83 ILE A C 1
ATOM 591 O O . ILE A 1 83 ? 5.852 -6.77 5.441 1 97.38 83 ILE A O 1
ATOM 595 N N . ALA A 1 84 ? 7.039 -5.109 6.246 1 96.75 84 ALA A N 1
ATOM 596 C CA . ALA A 1 84 ? 7.535 -5.902 7.367 1 96.75 84 ALA A CA 1
ATOM 597 C C . ALA A 1 84 ? 6.387 -6.418 8.227 1 96.75 84 ALA A C 1
ATOM 599 O O . ALA A 1 84 ? 6.516 -7.453 8.891 1 96.75 84 ALA A O 1
ATOM 600 N N . ASN A 1 85 ? 5.266 -5.746 8.195 1 96.19 85 ASN A N 1
ATOM 601 C CA . ASN A 1 85 ? 4.152 -6.082 9.07 1 96.19 85 ASN A CA 1
ATOM 602 C C . ASN A 1 85 ? 3.107 -6.93 8.359 1 96.19 85 ASN A C 1
ATOM 604 O O . ASN A 1 85 ? 2.162 -7.418 8.977 1 96.19 85 ASN A O 1
ATOM 608 N N . ARG A 1 86 ? 3.273 -7.105 7.105 1 97.75 86 ARG A N 1
ATOM 609 C CA . ARG A 1 86 ? 2.312 -7.91 6.359 1 97.75 86 ARG A CA 1
ATOM 610 C C . ARG A 1 86 ? 2.506 -9.398 6.641 1 97.75 86 ARG A C 1
ATOM 612 O O . ARG A 1 86 ? 3.635 -9.859 6.824 1 97.75 86 ARG A O 1
ATOM 619 N N . VAL A 1 87 ? 1.472 -10.109 6.57 1 98.44 87 VAL A N 1
ATOM 620 C CA . VAL A 1 87 ? 1.52 -11.531 6.902 1 98.44 87 VAL A CA 1
ATOM 621 C C . VAL A 1 87 ? 2.082 -12.312 5.719 1 98.44 87 VAL A C 1
ATOM 623 O O . VAL A 1 87 ? 2.758 -13.328 5.906 1 98.44 87 VAL A O 1
ATOM 626 N N . TYR A 1 88 ? 1.843 -11.789 4.488 1 98.25 88 TYR A N 1
ATOM 627 C CA . TYR A 1 88 ? 2.273 -12.539 3.316 1 98.25 88 TYR A CA 1
ATOM 628 C C . TYR A 1 88 ? 3.113 -11.672 2.387 1 98.25 88 TYR A C 1
ATOM 630 O O . TYR A 1 88 ? 2.826 -10.484 2.207 1 98.25 88 TYR A O 1
ATOM 638 N N . VAL A 1 89 ? 4.047 -12.266 1.774 1 97.38 89 VAL A N 1
ATOM 639 C CA . VAL A 1 89 ? 4.777 -11.711 0.64 1 97.38 89 VAL A CA 1
ATOM 640 C C . VAL A 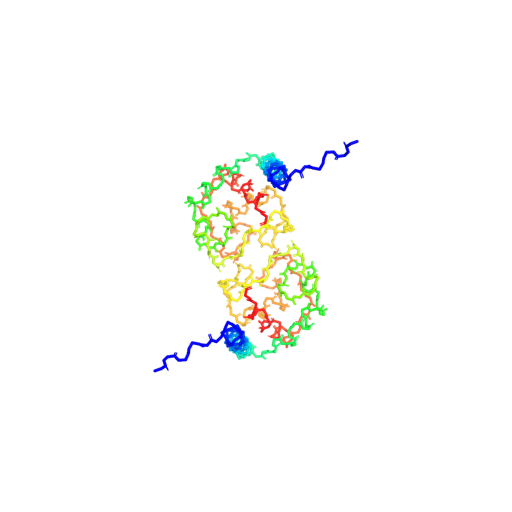1 89 ? 4.062 -12.07 -0.661 1 97.38 89 VAL A C 1
ATOM 642 O O . VAL A 1 89 ? 3.783 -13.242 -0.92 1 97.38 89 VAL A O 1
ATOM 645 N N . ALA A 1 90 ? 3.688 -11.055 -1.361 1 97.06 90 ALA A N 1
ATOM 646 C CA . ALA A 1 90 ? 3.094 -11.211 -2.688 1 97.06 90 ALA A CA 1
ATOM 647 C C . ALA A 1 90 ? 1.779 -11.984 -2.611 1 97.06 90 ALA A C 1
ATOM 649 O O . ALA A 1 90 ? 1.309 -12.516 -3.617 1 97.06 90 ALA A O 1
ATOM 650 N N . GLY A 1 91 ? 1.271 -12.141 -1.415 1 97.38 91 GLY A N 1
ATOM 651 C CA . GLY A 1 91 ? -0.002 -12.812 -1.2 1 97.38 91 GLY A CA 1
ATOM 652 C C . GLY A 1 91 ? 0.088 -14.32 -1.335 1 97.38 91 GLY A C 1
ATOM 653 O O . GLY A 1 91 ? -0.935 -15.008 -1.381 1 97.38 91 GLY A O 1
ATOM 654 N N . VAL A 1 92 ? 1.367 -14.938 -1.355 1 98.06 92 VAL A N 1
ATOM 655 C CA . VAL A 1 92 ? 1.442 -16.359 -1.657 1 98.06 92 VAL A CA 1
ATOM 656 C C . VAL A 1 92 ? 2.418 -17.047 -0.7 1 98.06 92 VAL A C 1
ATOM 658 O O . VAL A 1 92 ? 2.424 -18.266 -0.576 1 98.06 92 VAL A O 1
ATOM 661 N N . LEU A 1 93 ? 3.266 -16.281 -0.026 1 98.38 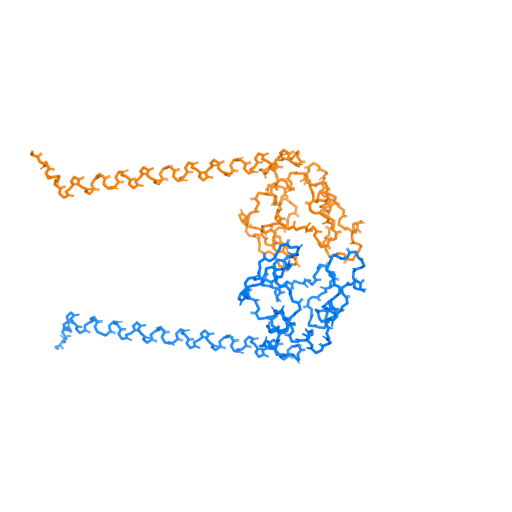93 LEU A N 1
ATOM 662 C CA . LEU A 1 93 ? 4.23 -16.812 0.929 1 98.38 93 LEU A CA 1
ATOM 663 C C . LEU A 1 93 ? 4.078 -16.141 2.289 1 98.38 93 LEU A C 1
ATOM 665 O O . LEU A 1 93 ? 3.861 -14.922 2.365 1 98.38 93 LEU A O 1
ATOM 669 N N . GLN A 1 94 ? 4.289 -17 3.355 1 98.44 94 GLN A N 1
ATOM 670 C CA . GLN A 1 94 ? 4.426 -16.328 4.645 1 98.44 94 GLN A CA 1
ATOM 671 C C . GLN A 1 94 ? 5.59 -15.336 4.633 1 98.44 94 GLN A C 1
ATOM 673 O O . GLN A 1 94 ? 6.648 -15.625 4.062 1 98.44 94 GLN A O 1
ATOM 678 N N . ASN A 1 95 ? 5.441 -14.242 5.293 1 98.56 95 ASN A N 1
ATOM 679 C CA . ASN A 1 95 ? 6.457 -13.195 5.281 1 98.56 95 ASN A CA 1
ATOM 680 C C . ASN A 1 95 ? 7.582 -13.5 6.27 1 98.56 95 ASN A C 1
ATOM 682 O O . ASN A 1 95 ? 7.621 -12.93 7.359 1 98.56 95 ASN A O 1
ATOM 686 N N . THR A 1 96 ? 8.461 -14.352 5.848 1 98.62 96 THR A N 1
ATOM 687 C CA . THR A 1 96 ? 9.727 -14.609 6.523 1 98.62 96 THR A CA 1
ATOM 688 C C . THR A 1 96 ? 10.898 -14.109 5.688 1 98.62 96 THR A C 1
ATOM 690 O O . THR A 1 96 ? 10.773 -13.945 4.469 1 98.62 96 THR A O 1
ATOM 693 N N . PRO A 1 97 ? 12 -13.867 6.297 1 98.62 97 PRO A N 1
ATOM 694 C CA . PRO A 1 97 ? 13.172 -13.43 5.531 1 98.62 97 PRO A CA 1
ATOM 695 C C . PRO A 1 97 ? 13.508 -14.375 4.379 1 98.62 97 PRO A C 1
ATOM 697 O O . PRO A 1 97 ? 13.742 -13.922 3.256 1 98.62 97 PRO A O 1
ATOM 700 N N . ASP A 1 98 ? 13.484 -15.648 4.641 1 98.75 98 ASP A N 1
ATOM 701 C CA . ASP A 1 98 ? 13.852 -16.625 3.611 1 98.75 98 ASP A CA 1
ATOM 702 C C . ASP A 1 98 ? 12.852 -16.594 2.457 1 98.75 98 ASP A C 1
ATOM 704 O O . ASP A 1 98 ? 13.242 -16.672 1.29 1 98.75 98 ASP A O 1
ATOM 708 N N . ASN A 1 99 ? 11.586 -16.469 2.773 1 98.88 99 ASN A N 1
ATOM 709 C CA . ASN A 1 99 ? 10.57 -16.438 1.731 1 98.88 99 ASN A CA 1
ATOM 710 C C . ASN A 1 99 ? 10.656 -15.148 0.913 1 98.88 99 ASN A C 1
ATOM 712 O O . ASN A 1 99 ? 10.43 -15.164 -0.299 1 98.88 99 ASN A O 1
ATOM 716 N N . LEU A 1 100 ? 10.922 -14.016 1.596 1 98.88 100 LEU A N 1
ATOM 717 C CA . LEU A 1 100 ? 11.102 -12.766 0.865 1 98.88 100 LEU A CA 1
ATOM 718 C C . LEU A 1 100 ? 12.305 -12.852 -0.068 1 98.88 100 LEU A C 1
ATOM 720 O O . LEU A 1 100 ? 12.234 -12.414 -1.221 1 98.88 100 LEU A O 1
ATOM 724 N N . VAL A 1 101 ? 13.383 -13.43 0.423 1 98.94 101 VAL A N 1
ATOM 725 C CA . VAL A 1 101 ? 14.57 -13.633 -0.403 1 98.94 101 VAL A CA 1
ATOM 726 C C . VAL A 1 101 ? 14.227 -14.516 -1.598 1 98.94 101 VAL A C 1
ATOM 728 O O . VAL A 1 101 ? 14.602 -14.219 -2.732 1 98.94 101 VAL A O 1
ATOM 731 N N . LEU A 1 102 ? 13.523 -15.609 -1.317 1 98.88 102 LEU A N 1
ATOM 732 C CA . LEU A 1 102 ? 13.102 -16.5 -2.395 1 98.88 102 LEU A CA 1
ATOM 733 C C . LEU A 1 102 ? 12.281 -15.742 -3.434 1 98.88 102 LEU A C 1
ATOM 735 O O . LEU A 1 102 ? 12.516 -15.883 -4.637 1 98.88 102 LEU A O 1
ATOM 739 N N . TRP A 1 103 ? 11.336 -14.93 -3.045 1 98.88 103 TRP A N 1
ATOM 740 C CA . TRP A 1 103 ? 10.492 -14.141 -3.943 1 98.88 103 TRP A CA 1
ATOM 741 C C . TRP A 1 103 ? 11.336 -13.195 -4.793 1 98.88 103 TRP A C 1
ATOM 743 O O . TRP A 1 103 ? 11.164 -13.125 -6.012 1 98.88 103 TRP A O 1
ATOM 753 N N . LEU A 1 104 ? 12.234 -12.469 -4.129 1 98.94 104 LEU A N 1
ATOM 754 C CA . LEU A 1 104 ? 13.07 -11.484 -4.812 1 98.94 104 LEU A CA 1
ATOM 755 C C . LEU A 1 104 ? 13.938 -12.148 -5.871 1 98.94 104 LEU A C 1
ATOM 757 O O . LEU A 1 104 ? 14.203 -11.562 -6.922 1 98.94 104 LEU A O 1
ATOM 761 N N . ARG A 1 105 ? 14.273 -13.375 -5.613 1 98.88 105 ARG A N 1
ATOM 762 C CA . ARG A 1 105 ? 15.203 -14.055 -6.512 1 98.88 105 ARG A CA 1
ATOM 763 C C . ARG A 1 105 ? 14.461 -14.742 -7.648 1 98.88 105 ARG A C 1
ATOM 765 O O . ARG A 1 105 ? 14.969 -14.828 -8.773 1 98.88 105 ARG A O 1
ATOM 772 N N . ASP A 1 106 ? 13.281 -15.273 -7.285 1 98.75 106 ASP A N 1
ATOM 773 C CA . ASP A 1 106 ? 12.594 -16.109 -8.273 1 98.75 106 ASP A CA 1
ATOM 774 C C . ASP A 1 106 ? 11.078 -15.953 -8.156 1 98.75 106 ASP A C 1
ATOM 776 O O . ASP A 1 106 ? 10.383 -16.922 -7.852 1 98.75 106 ASP A O 1
ATOM 780 N N . PRO A 1 107 ? 10.539 -14.797 -8.523 1 98.69 107 PRO A N 1
ATOM 781 C CA . PRO A 1 107 ? 9.094 -14.594 -8.391 1 98.69 107 PRO A CA 1
ATOM 782 C C . PRO A 1 107 ? 8.289 -15.586 -9.234 1 98.69 107 PRO A C 1
ATOM 784 O O . PRO A 1 107 ? 7.285 -16.125 -8.758 1 98.69 107 PRO A O 1
ATOM 787 N N . GLN A 1 108 ? 8.719 -15.992 -10.43 1 98.56 108 GLN A N 1
ATOM 788 C CA . GLN A 1 108 ? 7.949 -16.891 -11.289 1 98.56 108 GLN A CA 1
ATOM 789 C C . GLN A 1 108 ? 7.988 -18.328 -10.773 1 98.56 108 GLN A C 1
ATOM 791 O O . GLN A 1 108 ? 7.051 -19.094 -10.984 1 98.56 108 GLN A O 1
ATOM 796 N N . GLY A 1 109 ? 9.102 -18.641 -10.172 1 98.5 109 GLY A N 1
ATOM 797 C CA . GLY A 1 109 ? 9.148 -19.953 -9.539 1 98.5 109 GLY A CA 1
ATOM 798 C C . GLY A 1 109 ? 8.18 -20.094 -8.383 1 98.5 109 GLY A C 1
ATOM 799 O O . GLY A 1 109 ? 7.676 -21.188 -8.117 1 98.5 109 GLY A O 1
ATOM 800 N N . VAL A 1 110 ? 7.914 -19.016 -7.691 1 98.5 110 VAL A N 1
ATOM 801 C CA . VAL A 1 110 ? 6.98 -19.016 -6.57 1 98.5 110 VAL A CA 1
ATOM 802 C C . VAL A 1 110 ? 5.547 -18.922 -7.094 1 98.5 110 VAL A C 1
ATOM 804 O O . VAL A 1 110 ? 4.68 -19.688 -6.684 1 98.5 110 VAL A O 1
ATOM 807 N N . ASP A 1 111 ? 5.352 -17.984 -7.996 1 98.38 111 ASP A N 1
ATOM 808 C CA . ASP A 1 111 ? 4.047 -17.797 -8.617 1 98.38 111 ASP A CA 1
ATOM 809 C C . ASP A 1 111 ? 4.184 -17.578 -10.125 1 98.38 111 ASP A C 1
ATOM 811 O O . ASP A 1 111 ? 4.473 -16.469 -10.578 1 98.38 111 ASP A O 1
ATOM 815 N N . PRO A 1 112 ? 3.889 -18.594 -10.922 1 97.94 112 PRO A N 1
ATOM 816 C CA . PRO A 1 112 ? 4.086 -18.5 -12.367 1 97.94 112 PRO A CA 1
ATOM 817 C C . PRO A 1 112 ? 3.203 -17.422 -13.008 1 97.94 112 PRO A C 1
ATOM 819 O O . PRO A 1 112 ? 3.457 -17.016 -14.141 1 97.94 112 PRO A O 1
ATOM 822 N N . LYS A 1 113 ? 2.197 -16.938 -12.328 1 97.5 113 LYS A N 1
ATOM 823 C CA . LYS A 1 113 ? 1.275 -15.961 -12.906 1 97.5 113 LYS A CA 1
ATOM 824 C C . LYS A 1 113 ? 1.69 -14.539 -12.555 1 97.5 113 LYS A C 1
ATOM 826 O O . LYS A 1 113 ? 1.107 -13.578 -13.062 1 97.5 113 LYS A O 1
ATOM 831 N N . THR A 1 114 ? 2.684 -14.328 -11.727 1 98.38 114 THR A N 1
ATOM 832 C CA . THR A 1 114 ? 3.029 -13.008 -11.203 1 98.38 114 THR A CA 1
ATOM 833 C C . THR A 1 114 ? 3.561 -12.109 -12.32 1 98.38 114 THR A C 1
ATOM 835 O O . THR A 1 114 ? 4.285 -12.57 -13.203 1 98.38 114 THR A O 1
ATOM 838 N N . ALA A 1 115 ? 3.18 -10.867 -12.234 1 98.12 115 ALA A N 1
ATOM 839 C CA . ALA A 1 115 ? 3.723 -9.852 -13.125 1 98.12 115 ALA A CA 1
ATOM 840 C C . ALA A 1 115 ? 5.094 -9.383 -12.656 1 98.12 115 ALA A C 1
ATOM 842 O O . ALA A 1 115 ? 5.816 -8.703 -13.391 1 98.12 115 ALA A O 1
ATOM 843 N N . MET A 1 116 ? 5.453 -9.602 -11.383 1 98.5 116 MET A N 1
ATOM 844 C CA . MET A 1 116 ? 6.781 -9.242 -10.891 1 98.5 116 MET A CA 1
ATOM 845 C C . MET A 1 116 ? 7.867 -9.977 -11.672 1 98.5 116 MET A C 1
ATOM 847 O O . MET A 1 116 ? 7.949 -11.203 -11.617 1 98.5 116 MET A O 1
ATOM 851 N N . PRO A 1 117 ? 8.727 -9.242 -12.289 1 98.44 117 PRO A N 1
ATOM 852 C CA . PRO A 1 117 ? 9.727 -9.922 -13.109 1 98.44 117 PRO A CA 1
ATOM 853 C C . PRO A 1 117 ? 10.914 -10.422 -12.305 1 98.44 117 PRO A C 1
ATOM 855 O O . PRO A 1 117 ? 11.195 -9.898 -11.219 1 98.44 117 PRO A O 1
ATOM 858 N N . SER A 1 118 ? 11.5 -11.477 -12.828 1 98.38 118 SER A N 1
ATOM 859 C CA . SER A 1 118 ? 12.836 -11.812 -12.336 1 98.38 118 SER A CA 1
ATOM 860 C C . SER A 1 118 ? 13.859 -10.766 -12.758 1 98.38 118 SER A C 1
ATOM 862 O O . SER A 1 118 ? 14.047 -10.531 -13.953 1 98.38 118 SER A O 1
ATOM 864 N N . LEU A 1 119 ? 14.523 -10.18 -11.852 1 98.62 119 LEU A N 1
ATOM 865 C CA . LEU A 1 119 ? 15.453 -9.102 -12.148 1 98.62 119 LEU A CA 1
ATOM 866 C C . LEU A 1 119 ? 16.906 -9.57 -12.008 1 98.62 119 LEU A C 1
ATOM 868 O O . LEU A 1 119 ? 17.828 -8.758 -12.047 1 98.62 119 LEU A O 1
ATOM 872 N N . GLY A 1 120 ? 17.016 -10.914 -11.734 1 98.62 120 GLY A N 1
ATOM 873 C CA . GLY A 1 120 ? 18.344 -11.484 -11.555 1 98.62 120 GLY A CA 1
ATOM 874 C C . GLY A 1 120 ? 19.016 -11.055 -10.266 1 98.62 120 GLY A C 1
ATOM 875 O O . GLY A 1 120 ? 20.234 -10.875 -10.219 1 98.62 120 GLY A O 1
ATOM 876 N N . VAL A 1 121 ? 18.234 -10.875 -9.211 1 98.88 121 VAL A N 1
ATOM 877 C CA . VAL A 1 121 ? 18.766 -10.445 -7.918 1 98.88 121 VAL A CA 1
ATOM 878 C C . VAL A 1 121 ? 19.609 -11.57 -7.312 1 98.88 121 VAL A C 1
ATOM 880 O O . VAL A 1 121 ? 19.156 -12.703 -7.195 1 98.88 121 VAL A O 1
ATOM 883 N N . SER A 1 122 ? 20.828 -11.25 -6.926 1 98.88 122 SER A N 1
ATOM 884 C CA . SER A 1 122 ? 21.656 -12.242 -6.262 1 98.88 122 SER A CA 1
ATOM 885 C C . SER A 1 122 ? 21.141 -12.555 -4.863 1 98.88 122 SER A C 1
ATOM 887 O O . SER A 1 122 ? 20.359 -11.789 -4.297 1 98.88 122 SER A O 1
ATOM 889 N N . GLU A 1 123 ? 21.578 -13.695 -4.379 1 98.81 123 GLU A N 1
ATOM 890 C CA . GLU A 1 123 ? 21.172 -14.047 -3.025 1 98.81 123 GLU A CA 1
ATOM 891 C C . GLU A 1 123 ? 21.625 -13 -2.018 1 98.81 123 GLU A C 1
ATOM 893 O O . GLU A 1 123 ? 20.859 -12.602 -1.135 1 98.81 123 GLU A O 1
ATOM 898 N N . GLU A 1 124 ? 22.812 -12.578 -2.158 1 98.88 124 GLU A N 1
ATOM 899 C CA . GLU A 1 124 ? 23.359 -11.562 -1.255 1 98.88 124 GLU A CA 1
ATOM 900 C C . GLU A 1 124 ? 22.547 -10.273 -1.328 1 98.88 124 GLU A C 1
ATOM 902 O O . GLU A 1 124 ? 22.141 -9.727 -0.3 1 98.88 124 GLU A O 1
ATOM 907 N N . ASP A 1 125 ? 22.281 -9.852 -2.541 1 98.94 125 ASP A N 1
ATOM 908 C CA . ASP A 1 125 ? 21.516 -8.625 -2.711 1 98.94 125 ASP A CA 1
ATOM 909 C C . ASP A 1 125 ? 20.078 -8.797 -2.203 1 98.94 125 ASP A C 1
ATOM 911 O O . ASP A 1 125 ? 19.5 -7.855 -1.664 1 98.94 125 ASP A O 1
ATOM 915 N N . ALA A 1 126 ? 19.562 -9.969 -2.393 1 98.94 126 ALA A N 1
ATOM 916 C CA . ALA A 1 126 ? 18.203 -10.227 -1.905 1 98.94 126 ALA A CA 1
ATOM 917 C C . ALA A 1 126 ? 18.141 -10.102 -0.385 1 98.94 126 ALA A C 1
ATOM 919 O O . ALA A 1 126 ? 17.172 -9.57 0.156 1 98.94 126 ALA A O 1
ATOM 920 N N . ARG A 1 127 ? 19.156 -10.586 0.28 1 98.94 127 ARG A N 1
ATOM 921 C CA . ARG A 1 127 ? 19.188 -10.453 1.733 1 98.94 127 ARG A CA 1
ATOM 922 C C . ARG A 1 127 ? 19.328 -8.992 2.152 1 98.94 127 ARG A C 1
ATOM 924 O O . ARG A 1 127 ? 18.688 -8.555 3.107 1 98.94 127 ARG A O 1
ATOM 931 N N . HIS A 1 128 ? 20.172 -8.211 1.42 1 98.94 128 HIS A N 1
ATOM 932 C CA . HIS A 1 128 ? 20.297 -6.781 1.69 1 98.94 128 HIS A CA 1
ATOM 933 C C . HIS A 1 128 ? 18.969 -6.066 1.472 1 98.94 128 HIS A C 1
ATOM 935 O O . HIS A 1 128 ? 18.547 -5.262 2.307 1 98.94 128 HIS A O 1
ATOM 941 N N . ILE A 1 129 ? 18.297 -6.422 0.399 1 98.94 129 ILE A N 1
ATOM 942 C CA . ILE A 1 129 ? 17.031 -5.789 0.069 1 98.94 129 ILE A CA 1
ATOM 943 C C . ILE A 1 129 ? 15.984 -6.152 1.124 1 98.94 129 ILE A C 1
ATOM 945 O O . ILE A 1 129 ? 15.242 -5.285 1.592 1 98.94 129 ILE A O 1
ATOM 949 N N . ALA A 1 130 ? 15.938 -7.418 1.514 1 98.94 130 ALA A N 1
ATOM 950 C CA . ALA A 1 130 ? 15.008 -7.84 2.559 1 98.94 130 ALA A CA 1
ATOM 951 C C . ALA A 1 130 ? 15.242 -7.059 3.848 1 98.94 130 ALA A C 1
ATOM 953 O O . ALA A 1 130 ? 14.289 -6.609 4.488 1 98.94 130 ALA A O 1
ATOM 954 N N . ALA A 1 131 ? 16.484 -6.836 4.188 1 98.88 131 ALA A N 1
ATOM 955 C CA . ALA A 1 131 ? 16.812 -6.082 5.395 1 98.88 131 ALA A CA 1
ATOM 956 C C . ALA A 1 131 ? 16.297 -4.648 5.309 1 98.88 131 ALA A C 1
ATOM 958 O O . ALA A 1 131 ? 15.68 -4.148 6.254 1 98.88 131 ALA A O 1
ATOM 959 N N . PHE A 1 132 ? 16.547 -4.082 4.16 1 98.88 132 PHE A N 1
ATOM 960 C CA . PHE A 1 132 ? 16.078 -2.717 3.963 1 98.88 132 PHE A CA 1
ATOM 961 C C . PHE A 1 132 ? 14.555 -2.66 4.047 1 98.88 132 PHE A C 1
ATOM 963 O O . PHE A 1 132 ? 13.992 -1.842 4.781 1 98.88 132 PHE A O 1
ATOM 970 N N . LEU A 1 133 ? 13.82 -3.541 3.354 1 98.75 133 LEU A N 1
ATOM 971 C CA . LEU A 1 133 ? 12.359 -3.559 3.311 1 98.75 133 LEU A CA 1
ATOM 972 C C . LEU A 1 133 ? 11.781 -3.752 4.707 1 98.75 133 LEU A C 1
ATOM 974 O O . LEU A 1 133 ? 10.75 -3.162 5.043 1 98.75 133 LEU A O 1
ATOM 978 N N . TYR A 1 134 ? 12.469 -4.523 5.539 1 98.44 134 TYR A N 1
ATOM 979 C CA . TYR A 1 134 ? 11.977 -4.801 6.887 1 98.44 134 TYR A CA 1
ATOM 980 C C . TYR A 1 134 ? 12.164 -3.59 7.793 1 98.44 134 TYR A C 1
ATOM 982 O O . TYR A 1 134 ? 11.656 -3.564 8.914 1 98.44 134 TYR A O 1
ATOM 990 N N . THR A 1 135 ? 12.836 -2.533 7.301 1 97.94 135 THR A N 1
ATOM 991 C CA . THR A 1 135 ? 12.953 -1.32 8.102 1 97.94 135 THR A CA 1
ATOM 992 C C . THR A 1 135 ? 11.852 -0.329 7.742 1 97.94 135 THR A C 1
ATOM 994 O O . THR A 1 135 ? 11.68 0.694 8.406 1 97.94 135 THR A O 1
ATOM 997 N N . LEU A 1 136 ? 11.164 -0.61 6.668 1 96.19 136 LEU A N 1
ATOM 998 C CA . LEU A 1 136 ? 10.164 0.334 6.176 1 96.19 136 LEU A CA 1
ATOM 999 C C . LEU A 1 136 ? 8.898 0.273 7.02 1 96.19 136 LEU A C 1
ATOM 1001 O O . LEU A 1 136 ? 8.391 -0.813 7.305 1 96.19 136 LEU A O 1
ATOM 1005 N N . LYS A 1 137 ? 8.438 1.338 7.469 1 83.56 137 LYS A N 1
ATOM 1006 C CA . LYS A 1 137 ? 7.223 1.469 8.266 1 83.56 137 LYS A CA 1
ATOM 1007 C C . LYS A 1 137 ? 6.059 1.974 7.418 1 83.56 137 LYS A C 1
ATOM 1009 O O . LYS A 1 137 ? 6.27 2.615 6.387 1 83.56 137 LYS A O 1
ATOM 1014 N N . MET B 1 1 ? -10.086 60.344 -2.273 1 47.44 1 MET B N 1
ATOM 1015 C CA . MET B 1 1 ? -10.258 60.062 -0.851 1 47.44 1 MET B CA 1
ATOM 1016 C C . MET B 1 1 ? -10.219 58.562 -0.583 1 47.44 1 MET B C 1
ATOM 1018 O O . MET B 1 1 ? -11.141 57.844 -0.955 1 47.44 1 MET B O 1
ATOM 1022 N N . ILE B 1 2 ? -9.102 58.031 -0.673 1 61.81 2 ILE B N 1
ATOM 1023 C CA . ILE B 1 2 ? -8.859 56.625 -0.38 1 61.81 2 ILE B CA 1
ATOM 1024 C C . ILE B 1 2 ? -9.367 56.281 1.019 1 61.81 2 ILE B C 1
ATOM 1026 O O . ILE B 1 2 ? -8.938 56.875 2.006 1 61.81 2 ILE B O 1
ATOM 1030 N N . ALA B 1 3 ? -10.562 56.031 1.173 1 63.75 3 ALA B N 1
ATOM 1031 C CA . ALA B 1 3 ? -11.172 55.625 2.438 1 63.75 3 ALA B CA 1
ATOM 1032 C C . ALA B 1 3 ? -10.312 54.594 3.145 1 63.75 3 ALA B C 1
ATOM 1034 O O . ALA B 1 3 ? -10.023 53.531 2.584 1 63.75 3 ALA B O 1
ATOM 1035 N N . THR B 1 4 ? -9.531 54.969 3.961 1 71.62 4 THR B N 1
ATOM 1036 C CA . THR B 1 4 ? -8.781 54.062 4.836 1 71.62 4 THR B CA 1
ATOM 1037 C C . THR B 1 4 ? -9.719 53.188 5.645 1 71.62 4 THR B C 1
ATOM 1039 O O . THR B 1 4 ? -10.516 53.688 6.441 1 71.62 4 THR B O 1
ATOM 1042 N N . LEU B 1 5 ? -9.953 52.156 5.191 1 72.12 5 LEU B N 1
ATOM 1043 C CA . LEU B 1 5 ? -10.766 51.219 5.961 1 72.12 5 LEU B CA 1
ATOM 1044 C C . LEU B 1 5 ? -10.195 51 7.363 1 72.12 5 LEU B C 1
ATOM 1046 O O . LEU B 1 5 ? -8.977 50.938 7.539 1 72.12 5 LEU B O 1
ATOM 1050 N N . SER B 1 6 ? -10.938 51.219 8.305 1 86.44 6 SER B N 1
ATOM 1051 C CA . SER B 1 6 ? -10.562 50.938 9.688 1 86.44 6 SER B CA 1
ATOM 1052 C C . SER B 1 6 ? -10.023 49.5 9.836 1 86.44 6 SER B C 1
ATOM 1054 O O . SER B 1 6 ? -10.344 48.625 9.031 1 86.44 6 SER B O 1
ATOM 1056 N N . LEU B 1 7 ? -9.188 49.312 10.805 1 90.62 7 LEU B N 1
ATOM 1057 C CA . LEU B 1 7 ? -8.586 48 11.078 1 90.62 7 LEU B CA 1
ATOM 1058 C C . LEU B 1 7 ? -9.656 46.938 11.297 1 90.62 7 LEU B C 1
ATOM 1060 O O . LEU B 1 7 ? -9.5 45.812 10.867 1 90.62 7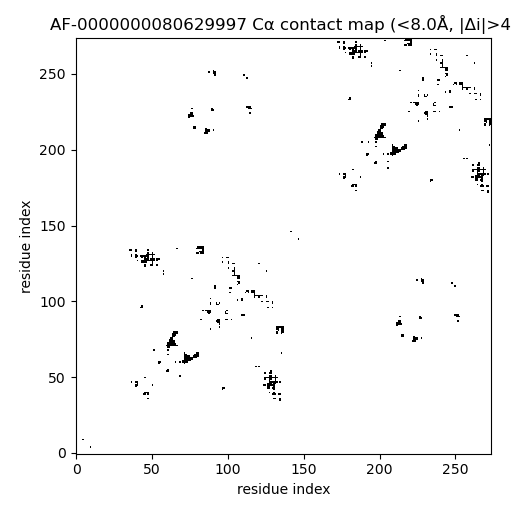 LEU B O 1
ATOM 1064 N N . ARG B 1 8 ? -10.75 47.438 11.906 1 92.19 8 ARG B N 1
ATOM 1065 C CA . ARG B 1 8 ? -11.867 46.531 12.125 1 92.19 8 ARG B CA 1
ATOM 1066 C C . ARG B 1 8 ? -12.508 46.125 10.805 1 92.19 8 ARG B C 1
ATOM 1068 O O . ARG B 1 8 ? -12.875 44.969 10.609 1 92.19 8 ARG B O 1
ATOM 1075 N N . SER B 1 9 ? -12.594 47 9.914 1 90.69 9 SER B N 1
ATOM 1076 C CA . SER B 1 9 ? -13.195 46.75 8.617 1 90.69 9 SER B CA 1
ATOM 1077 C C . SER B 1 9 ? -12.305 45.812 7.773 1 90.69 9 SER B C 1
ATOM 1079 O O . SER B 1 9 ? -12.797 44.938 7.086 1 90.69 9 SER B O 1
ATOM 1081 N N . VAL B 1 10 ? -11.016 45.969 7.82 1 90.19 10 VAL B N 1
ATOM 1082 C CA . VAL B 1 10 ? -10.078 45.156 7.086 1 90.19 10 VAL B CA 1
ATOM 1083 C C . VAL B 1 10 ? -10.141 43.719 7.609 1 90.19 10 VAL B C 1
ATOM 1085 O O . VAL B 1 10 ? -10.133 42.75 6.828 1 90.19 10 VAL B O 1
ATOM 1088 N N . ALA B 1 11 ? -10.281 43.625 8.977 1 91.62 11 ALA B N 1
ATOM 1089 C CA . ALA B 1 11 ? -10.367 42.312 9.594 1 91.62 11 ALA B CA 1
ATOM 1090 C C . ALA B 1 11 ? -11.633 41.594 9.164 1 91.62 11 ALA B C 1
ATOM 1092 O O . ALA B 1 11 ? -11.594 40.406 8.852 1 91.62 11 ALA B O 1
ATOM 1093 N N . VAL B 1 12 ? -12.758 42.281 9.102 1 90.12 12 VAL B N 1
ATOM 1094 C CA . VAL B 1 12 ? -14.039 41.688 8.742 1 90.12 12 VAL B CA 1
ATOM 1095 C C . VAL B 1 12 ? -14.031 41.281 7.273 1 90.12 12 VAL B C 1
ATOM 1097 O O . VAL B 1 12 ? -14.477 40.188 6.922 1 90.12 12 VAL B O 1
ATOM 1100 N N . VAL B 1 13 ? -13.453 42.062 6.398 1 90.62 13 VAL B N 1
ATOM 1101 C CA . VAL B 1 13 ? -13.398 41.781 4.969 1 90.62 13 VAL B CA 1
ATOM 1102 C C . VAL B 1 13 ? -12.477 40.594 4.715 1 90.62 13 VAL B C 1
ATOM 1104 O O . VAL B 1 13 ? -12.805 39.688 3.924 1 90.62 13 VAL B O 1
ATOM 1107 N N . SER B 1 14 ? -11.312 40.531 5.434 1 92 14 SER B N 1
ATOM 1108 C CA . SER B 1 14 ? -10.383 39.438 5.301 1 92 14 SER B CA 1
ATOM 1109 C C . SER B 1 14 ? -11.023 38.125 5.762 1 92 14 SER B C 1
ATOM 1111 O O . SER B 1 14 ? -10.844 37.062 5.133 1 92 14 SER B O 1
ATOM 1113 N N . ALA B 1 15 ? -11.75 38.281 6.867 1 93 15 ALA B N 1
ATOM 1114 C CA . ALA B 1 15 ? -12.438 37.094 7.387 1 93 15 ALA B CA 1
ATOM 1115 C C . ALA B 1 15 ? -13.5 36.594 6.406 1 93 15 ALA B C 1
ATOM 1117 O O . ALA B 1 15 ? -13.625 35.406 6.164 1 93 15 ALA B O 1
ATOM 1118 N N . LEU B 1 16 ? -14.195 37.562 5.848 1 91.81 16 LEU B N 1
ATOM 1119 C CA . LEU B 1 16 ? -15.242 37.188 4.891 1 91.81 16 LEU B CA 1
ATOM 1120 C C . LEU B 1 16 ? -14.633 36.625 3.623 1 91.81 16 LEU B C 1
ATOM 1122 O O . LEU B 1 16 ? -15.172 35.656 3.055 1 91.81 16 LEU B O 1
ATOM 1126 N N . LEU B 1 17 ? -13.484 37.094 3.184 1 93 17 LEU B N 1
ATOM 1127 C CA . LEU B 1 17 ? -12.789 36.562 2.021 1 93 17 LEU B CA 1
ATOM 1128 C C . LEU B 1 17 ? -12.258 35.156 2.301 1 93 17 LEU B C 1
ATOM 1130 O O . LEU B 1 17 ? -12.352 34.281 1.444 1 93 17 LEU B O 1
ATOM 1134 N N . ALA B 1 18 ? -11.766 35 3.514 1 93.88 18 ALA B N 1
ATOM 1135 C CA . ALA B 1 18 ? -11.273 33.688 3.902 1 93.88 18 ALA B CA 1
ATOM 1136 C C . ALA B 1 18 ? -12.414 32.688 3.945 1 93.88 18 ALA B C 1
ATOM 1138 O O . ALA B 1 18 ? -12.258 31.547 3.479 1 93.88 18 ALA B O 1
ATOM 1139 N N . LEU B 1 19 ? -13.531 33.062 4.48 1 93 19 LEU B N 1
ATOM 1140 C CA . LEU B 1 19 ? -14.695 32.188 4.555 1 93 19 LEU B CA 1
ATOM 1141 C C . LEU B 1 19 ? -15.211 31.859 3.162 1 93 19 LEU B C 1
ATOM 1143 O O . LEU B 1 19 ? -15.594 30.719 2.891 1 93 19 LEU B O 1
ATOM 1147 N N . SER B 1 20 ? -15.211 32.812 2.287 1 92.62 20 SER B N 1
ATOM 1148 C CA . SER B 1 20 ? -15.633 32.562 0.91 1 92.62 20 SER B CA 1
ATOM 1149 C C . SER B 1 20 ? -14.672 31.641 0.184 1 92.62 20 SER B C 1
ATOM 1151 O O . SER B 1 20 ? -15.094 30.75 -0.545 1 92.62 20 SER B O 1
ATOM 1153 N N . ALA B 1 21 ? -13.398 31.875 0.366 1 94.06 21 ALA B N 1
ATOM 1154 C CA . ALA B 1 21 ? -12.398 30.984 -0.234 1 94.06 21 ALA B CA 1
ATOM 1155 C C . ALA B 1 21 ? -12.547 29.562 0.281 1 94.06 21 ALA B C 1
ATOM 1157 O O . ALA B 1 21 ? -12.469 28.609 -0.492 1 94.06 21 ALA B O 1
ATOM 1158 N N . ALA B 1 22 ? -12.773 29.422 1.554 1 94.31 22 ALA B N 1
ATOM 1159 C CA . ALA B 1 22 ? -13 28.109 2.143 1 94.31 22 ALA B CA 1
ATOM 1160 C C . ALA B 1 22 ? -14.266 27.469 1.57 1 94.31 22 ALA B C 1
ATOM 1162 O O . ALA B 1 22 ? -14.281 26.266 1.305 1 94.31 22 ALA B O 1
ATOM 1163 N N . GLY B 1 23 ? -15.297 28.203 1.456 1 92.5 23 GLY B N 1
ATOM 1164 C CA . GLY B 1 23 ? -16.516 27.719 0.848 1 92.5 23 GLY B CA 1
ATOM 1165 C C . GLY B 1 23 ? -16.328 27.234 -0.579 1 92.5 23 GLY B C 1
ATOM 1166 O O . GLY B 1 23 ? -16.828 26.172 -0.957 1 92.5 23 GLY B O 1
ATOM 1167 N N . ILE B 1 24 ? -15.594 27.922 -1.411 1 92.81 24 ILE B N 1
ATOM 1168 C CA . ILE B 1 24 ? -15.297 27.562 -2.795 1 92.81 24 ILE B CA 1
ATOM 1169 C C . ILE B 1 24 ? -14.445 26.297 -2.834 1 92.81 24 ILE B C 1
ATOM 1171 O O . ILE B 1 24 ? -14.703 25.391 -3.625 1 92.81 24 ILE B O 1
ATOM 1175 N N . ALA B 1 25 ? -13.43 26.219 -1.956 1 93.44 25 ALA B N 1
ATOM 1176 C CA . ALA B 1 25 ? -12.578 25.031 -1.88 1 93.44 25 ALA B CA 1
ATOM 1177 C C . ALA B 1 25 ? -13.383 23.797 -1.488 1 93.44 25 ALA B C 1
ATOM 1179 O O . ALA B 1 25 ? -13.195 22.719 -2.061 1 93.44 25 ALA B O 1
ATOM 1180 N N . ALA B 1 26 ? -14.273 23.953 -0.567 1 92.44 26 ALA B N 1
ATOM 1181 C CA . ALA B 1 26 ? -15.117 22.844 -0.14 1 92.44 26 ALA B CA 1
ATOM 1182 C C . ALA B 1 26 ? -16.031 22.391 -1.272 1 92.44 26 ALA B C 1
ATOM 1184 O O . ALA B 1 26 ? -16.188 21.188 -1.494 1 92.44 26 ALA B O 1
ATOM 1185 N N . TYR B 1 27 ? -16.578 23.281 -1.938 1 90.56 27 TYR B N 1
ATOM 1186 C CA . TYR B 1 27 ? -17.438 22.969 -3.074 1 90.56 27 TYR B CA 1
ATOM 1187 C C . TYR B 1 27 ? -16.656 22.25 -4.164 1 90.56 27 TYR B C 1
ATOM 1189 O O . TYR B 1 27 ? -17.109 21.234 -4.707 1 90.56 27 TYR B O 1
ATOM 1197 N N . ALA B 1 28 ? -15.477 22.688 -4.473 1 92.44 28 ALA B N 1
ATOM 1198 C CA . ALA B 1 28 ? -14.625 22.078 -5.488 1 92.44 28 ALA B CA 1
ATOM 1199 C C . ALA B 1 28 ? -14.227 20.656 -5.082 1 92.44 28 ALA B C 1
ATOM 1201 O O . ALA B 1 28 ? -14.219 19.75 -5.914 1 92.44 28 ALA B O 1
ATOM 1202 N N . TRP B 1 29 ? -13.906 20.484 -3.869 1 90.75 29 TRP B N 1
ATOM 1203 C CA . TRP B 1 29 ? -13.539 19.172 -3.354 1 90.75 29 TRP B CA 1
ATOM 1204 C C . TRP B 1 29 ? -14.703 18.188 -3.475 1 90.75 29 TRP B C 1
ATOM 1206 O O . TRP B 1 29 ? -14.539 17.062 -3.951 1 90.75 29 TRP B O 1
ATOM 1216 N N . GLU B 1 30 ? -15.828 18.641 -3.125 1 90.5 30 GLU B N 1
ATOM 1217 C CA . GLU B 1 30 ? -17.031 17.797 -3.209 1 90.5 30 GLU B CA 1
ATOM 1218 C C . GLU B 1 30 ? -17.344 17.438 -4.656 1 90.5 30 GLU B C 1
ATOM 1220 O O . GLU B 1 30 ? -17.688 16.297 -4.953 1 90.5 30 GLU B O 1
ATOM 1225 N N . ASP B 1 31 ? -17.203 18.375 -5.477 1 92.69 31 ASP B N 1
ATOM 1226 C CA . ASP B 1 31 ? -17.453 18.156 -6.898 1 92.69 31 ASP B CA 1
ATOM 1227 C C . ASP B 1 31 ? -16.5 17.109 -7.465 1 92.69 31 ASP B C 1
ATOM 1229 O O . ASP B 1 31 ? -16.906 16.219 -8.211 1 92.69 31 ASP B O 1
ATOM 1233 N N . GLN B 1 32 ? -15.32 17.156 -7.141 1 93.19 32 GLN B N 1
ATOM 1234 C CA . GLN B 1 32 ? -14.32 16.203 -7.586 1 93.19 32 GLN B CA 1
ATOM 1235 C C . GLN B 1 32 ? -14.641 14.797 -7.078 1 93.19 32 GLN B C 1
ATOM 1237 O O . GLN B 1 32 ? -14.523 13.82 -7.82 1 93.19 32 GLN B O 1
ATOM 1242 N N . ARG B 1 33 ? -15.016 14.734 -5.895 1 93.19 33 ARG B N 1
ATOM 1243 C CA . ARG B 1 33 ? -15.375 13.453 -5.293 1 93.19 33 ARG B CA 1
ATOM 1244 C C . ARG B 1 33 ? -16.562 12.828 -6.012 1 93.19 33 ARG B C 1
ATOM 1246 O O . ARG B 1 33 ? -16.562 11.625 -6.289 1 93.19 33 ARG B O 1
ATOM 1253 N N . TRP B 1 34 ? -17.578 13.641 -6.297 1 94.88 34 TRP B N 1
ATOM 1254 C CA . TRP B 1 34 ? -18.766 13.156 -7.004 1 94.88 34 TRP B CA 1
ATOM 1255 C C . TRP B 1 34 ? -18.406 12.672 -8.406 1 94.88 34 TRP B C 1
ATOM 1257 O O . TRP B 1 34 ? -18.922 11.656 -8.875 1 94.88 34 TRP B O 1
ATOM 1267 N N . GLU B 1 35 ? -17.547 13.352 -9.023 1 96.69 35 GLU B N 1
ATOM 1268 C CA . GLU B 1 35 ? -17.109 12.945 -10.359 1 96.69 35 GLU B CA 1
ATOM 1269 C C . GLU B 1 35 ? -16.359 11.617 -10.305 1 96.69 35 GLU B C 1
ATOM 1271 O O . GLU B 1 35 ? -16.562 10.742 -11.156 1 96.69 35 GLU B O 1
ATOM 1276 N N . LEU B 1 36 ? -15.547 11.469 -9.32 1 96.88 36 LEU B N 1
ATOM 1277 C CA . LEU B 1 36 ? -14.805 10.234 -9.141 1 96.88 36 LEU B CA 1
ATOM 1278 C C . LEU B 1 36 ? -15.742 9.055 -8.906 1 96.88 36 LEU B C 1
ATOM 1280 O O . LEU B 1 36 ? -15.562 7.984 -9.484 1 96.88 36 LEU B O 1
ATOM 1284 N N . GLU B 1 37 ? -16.703 9.289 -8.156 1 97.69 37 GLU B N 1
ATOM 1285 C CA . GLU B 1 37 ? -17.672 8.242 -7.848 1 97.69 37 GLU B CA 1
ATOM 1286 C C . GLU B 1 37 ? -18.484 7.871 -9.078 1 97.69 37 GLU B C 1
ATOM 1288 O O . GLU B 1 37 ? -18.75 6.691 -9.328 1 97.69 37 GLU B O 1
ATOM 1293 N N . ARG B 1 38 ? -18.891 8.883 -9.797 1 97.94 38 ARG B N 1
ATOM 1294 C CA . ARG B 1 38 ? -19.656 8.633 -11.008 1 97.94 38 ARG B CA 1
ATOM 1295 C C . ARG B 1 38 ? -18.844 7.844 -12.023 1 97.94 38 ARG B C 1
ATOM 1297 O O . ARG B 1 38 ? -19.344 6.898 -12.641 1 97.94 38 ARG B O 1
ATOM 1304 N N . ARG B 1 39 ? -17.641 8.227 -12.211 1 97.88 39 ARG B N 1
ATOM 1305 C CA . ARG B 1 39 ? -16.766 7.523 -13.141 1 97.88 39 ARG B CA 1
ATOM 1306 C C . ARG B 1 39 ? -16.578 6.074 -12.719 1 97.88 39 ARG B C 1
ATOM 1308 O O . ARG B 1 39 ? -16.641 5.164 -13.555 1 97.88 39 ARG B O 1
ATOM 1315 N N . ALA B 1 40 ? -16.344 5.855 -11.43 1 98.62 40 ALA B N 1
ATOM 1316 C CA . ALA B 1 40 ? -16.172 4.504 -10.898 1 98.62 40 ALA B CA 1
ATOM 1317 C C . ALA B 1 40 ? -17.422 3.664 -11.133 1 98.62 40 ALA B C 1
ATOM 1319 O O . ALA B 1 40 ? -17.328 2.5 -11.531 1 98.62 40 ALA B O 1
ATOM 1320 N N . ALA B 1 41 ? -18.562 4.289 -10.906 1 98.75 41 ALA B N 1
ATOM 1321 C CA . ALA B 1 41 ? -19.828 3.602 -11.133 1 98.75 41 ALA B CA 1
ATOM 1322 C C . ALA B 1 41 ? -20 3.238 -12.602 1 98.75 41 ALA B C 1
ATOM 1324 O O . ALA B 1 41 ? -20.406 2.119 -12.93 1 98.75 41 ALA B O 1
ATOM 1325 N N . ASP B 1 42 ? -19.672 4.152 -13.422 1 98.62 42 ASP B N 1
ATOM 1326 C CA . ASP B 1 42 ? -19.812 3.922 -14.859 1 98.62 42 ASP B CA 1
ATOM 1327 C C . ASP B 1 42 ? -18.891 2.803 -15.328 1 98.62 42 ASP B C 1
ATOM 1329 O O . ASP B 1 42 ? -19.297 1.951 -16.125 1 98.62 42 ASP B O 1
ATOM 1333 N N . LEU B 1 43 ? -17.719 2.773 -14.836 1 98.62 43 LEU B N 1
ATOM 1334 C CA . LEU B 1 43 ? -16.719 1.804 -15.258 1 98.62 43 LEU B CA 1
ATOM 1335 C C . LEU B 1 43 ? -17.078 0.402 -14.781 1 98.62 43 LEU B C 1
ATOM 1337 O O . LEU B 1 43 ? -16.828 -0.582 -15.484 1 98.62 43 LEU B O 1
ATOM 1341 N N . THR B 1 44 ? -17.688 0.323 -13.602 1 98.75 44 THR B N 1
ATOM 1342 C CA . THR B 1 44 ? -17.828 -0.979 -12.961 1 98.75 44 THR B CA 1
ATOM 1343 C C . THR B 1 44 ? -19.266 -1.471 -13.031 1 98.75 44 THR B C 1
ATOM 1345 O O . THR B 1 44 ? -19.531 -2.658 -12.844 1 98.75 44 THR B O 1
ATOM 1348 N N . GLY B 1 45 ? -20.188 -0.52 -13.227 1 98.75 45 GLY B N 1
ATOM 1349 C CA . GLY B 1 45 ? -21.609 -0.85 -13.141 1 98.75 45 GLY B CA 1
ATOM 1350 C C . GLY B 1 45 ? -22.094 -0.997 -11.719 1 98.75 45 GLY B C 1
ATOM 1351 O O . GLY B 1 45 ? -23.172 -1.555 -11.477 1 98.75 45 GLY B O 1
ATOM 1352 N N . GLY B 1 46 ? -21.281 -0.564 -10.75 1 98.88 46 GLY B N 1
ATOM 1353 C CA . GLY B 1 46 ? -21.641 -0.679 -9.344 1 98.88 46 GLY B CA 1
ATOM 1354 C C . GLY B 1 46 ? -21.828 0.665 -8.664 1 98.88 46 GLY B C 1
ATOM 1355 O O . GLY B 1 46 ? -21.641 1.712 -9.289 1 98.88 46 GLY B O 1
ATOM 1356 N N . SER B 1 47 ? -22.188 0.598 -7.43 1 98.88 47 SER B N 1
ATOM 1357 C CA . SER B 1 47 ? -22.359 1.76 -6.562 1 98.88 47 SER B CA 1
ATOM 1358 C C . SER B 1 47 ? -21.234 1.842 -5.527 1 98.88 47 SER B C 1
ATOM 1360 O O . SER B 1 47 ? -21.109 0.957 -4.68 1 98.88 47 SER B O 1
ATOM 1362 N N . PRO B 1 48 ? -20.531 2.951 -5.543 1 98.69 48 PRO B N 1
ATOM 1363 C CA . PRO B 1 48 ? -19.484 3.086 -4.531 1 98.69 48 PRO B CA 1
ATOM 1364 C C . PRO B 1 48 ? -20.031 3.008 -3.104 1 98.69 48 PRO B C 1
ATOM 1366 O O . PRO B 1 48 ? -19.406 2.379 -2.24 1 98.69 48 PRO B O 1
ATOM 1369 N N . SER B 1 49 ? -21.172 3.625 -2.838 1 98.31 49 SER B N 1
ATOM 1370 C CA . SER B 1 49 ? -21.75 3.588 -1.498 1 98.31 49 SER B CA 1
ATOM 1371 C C . SER B 1 49 ? -22.141 2.17 -1.106 1 98.31 49 SER B C 1
ATOM 1373 O O . SER B 1 49 ? -21.875 1.73 0.014 1 98.31 49 SER B O 1
ATOM 1375 N N . ALA B 1 50 ? -22.703 1.412 -1.988 1 98.81 50 ALA B N 1
ATOM 1376 C CA . ALA B 1 50 ? -23.031 0.011 -1.727 1 98.81 50 ALA B CA 1
ATOM 1377 C C . ALA B 1 50 ? -21.75 -0.818 -1.548 1 98.81 50 ALA B C 1
ATOM 1379 O O . ALA B 1 50 ? -21.734 -1.765 -0.758 1 98.81 50 ALA B O 1
ATOM 1380 N N . GLY B 1 51 ? -20.781 -0.418 -2.309 1 98.81 51 GLY B N 1
ATOM 1381 C CA . GLY B 1 51 ? -19.5 -1.098 -2.193 1 98.81 51 GLY B CA 1
ATOM 1382 C C . GLY B 1 51 ? -18.859 -0.943 -0.825 1 98.81 51 GLY B C 1
ATOM 1383 O O . GLY B 1 51 ? -18.328 -1.904 -0.275 1 98.81 51 GLY B O 1
ATOM 1384 N N . ARG B 1 52 ? -18.938 0.274 -0.333 1 98.5 52 ARG B N 1
ATOM 1385 C CA . ARG B 1 52 ? -18.422 0.505 1.013 1 98.5 52 ARG B CA 1
ATOM 1386 C C . ARG B 1 52 ? -19.141 -0.376 2.031 1 98.5 52 ARG B C 1
ATOM 1388 O O . ARG B 1 52 ? -18.5 -0.959 2.91 1 98.5 52 ARG B O 1
ATOM 1395 N N . GLU B 1 5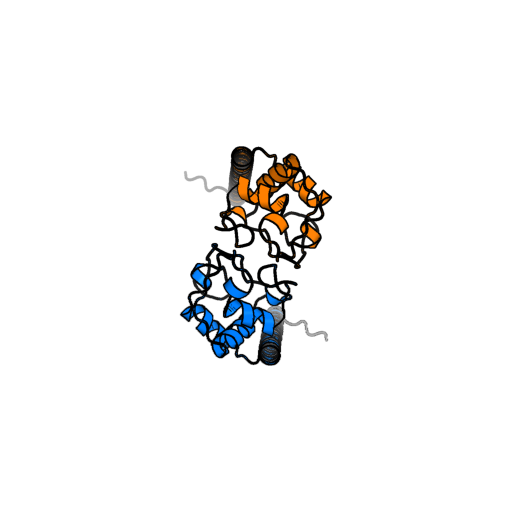3 ? -20.406 -0.504 1.908 1 98.56 53 GLU B N 1
ATOM 1396 C CA . GLU B 1 53 ? -21.172 -1.366 2.799 1 98.56 53 GLU B CA 1
ATOM 1397 C C . GLU B 1 53 ? -20.797 -2.832 2.615 1 98.56 53 GLU B C 1
ATOM 1399 O O . GLU B 1 53 ? -20.672 -3.576 3.594 1 98.56 53 GLU B O 1
ATOM 1404 N N . ALA B 1 54 ? -20.609 -3.236 1.401 1 98.81 54 ALA B N 1
ATOM 1405 C CA . ALA B 1 54 ? -20.219 -4.617 1.116 1 98.81 54 ALA B CA 1
ATOM 1406 C C . ALA B 1 54 ? -18.844 -4.941 1.695 1 98.81 54 ALA B C 1
ATOM 1408 O O . ALA B 1 54 ? -18.625 -6.039 2.213 1 98.81 54 ALA B O 1
ATOM 1409 N N . VAL B 1 55 ? -17.922 -4.004 1.635 1 98.75 55 VAL B N 1
ATOM 1410 C CA . VAL B 1 55 ? -16.578 -4.172 2.199 1 98.75 55 VAL B CA 1
ATOM 1411 C C . VAL B 1 55 ? -16.688 -4.453 3.695 1 98.75 55 VAL B C 1
ATOM 1413 O O . VAL B 1 55 ? -15.961 -5.293 4.227 1 98.75 55 VAL B O 1
ATOM 1416 N N . LEU B 1 56 ? -17.594 -3.775 4.344 1 98.44 56 LEU B N 1
ATOM 1417 C CA . LEU B 1 56 ? -17.828 -4.023 5.762 1 98.44 56 LEU B CA 1
ATOM 1418 C C . LEU B 1 56 ? -18.469 -5.391 5.977 1 98.44 56 LEU B C 1
ATOM 1420 O O . LEU B 1 56 ? -18.031 -6.156 6.84 1 98.44 56 LEU B O 1
ATOM 1424 N N . ARG B 1 57 ? -19.406 -5.758 5.191 1 98.44 57 ARG B N 1
ATOM 1425 C CA . ARG B 1 57 ? -20.156 -6.996 5.344 1 98.44 57 ARG B CA 1
ATOM 1426 C C . ARG B 1 57 ? -19.266 -8.211 5.133 1 98.44 57 ARG B C 1
ATOM 1428 O O . ARG B 1 57 ? -19.359 -9.203 5.863 1 98.44 57 ARG B O 1
ATOM 1435 N N . TYR B 1 58 ? -18.406 -8.094 4.156 1 98.62 58 TYR B N 1
ATOM 1436 C CA . TYR B 1 58 ? -17.562 -9.242 3.828 1 98.62 58 TYR B CA 1
ATOM 1437 C C . TYR B 1 58 ? -16.297 -9.242 4.664 1 98.62 58 TYR B C 1
ATOM 1439 O O . TYR B 1 58 ? -15.469 -10.156 4.559 1 98.62 58 TYR B O 1
ATOM 1447 N N . GLY B 1 59 ? -15.992 -8.141 5.469 1 98.25 59 GLY B N 1
ATOM 1448 C CA . GLY B 1 59 ? -14.875 -8.078 6.402 1 98.25 59 GLY B CA 1
ATOM 1449 C C . GLY B 1 59 ? -13.547 -7.832 5.719 1 98.25 59 GLY B C 1
ATOM 1450 O O . GLY B 1 59 ? -12.508 -8.305 6.188 1 98.25 59 GLY B O 1
ATOM 1451 N N . CYS B 1 60 ? -13.555 -7.121 4.629 1 98.69 60 CYS B N 1
ATOM 1452 C CA . CYS B 1 60 ? -12.336 -6.887 3.854 1 98.69 60 CYS B CA 1
ATOM 1453 C C . CYS B 1 60 ? -11.273 -6.207 4.707 1 98.69 60 CYS B C 1
ATOM 1455 O O . CYS B 1 60 ? -10.078 -6.473 4.543 1 98.69 60 CYS B O 1
ATOM 1457 N N . GLY B 1 61 ? -11.695 -5.344 5.652 1 98.56 61 GLY B N 1
ATOM 1458 C CA . GLY B 1 61 ? -10.797 -4.547 6.473 1 98.56 61 GLY B CA 1
ATOM 1459 C C . GLY B 1 61 ? -10.023 -5.371 7.488 1 98.56 61 GLY B C 1
ATOM 1460 O O . GLY B 1 61 ? -9.047 -4.898 8.062 1 98.56 61 GLY B O 1
ATOM 1461 N N . SER B 1 62 ? -10.461 -6.578 7.789 1 98.5 62 SER B N 1
ATOM 1462 C CA . SER B 1 62 ? -9.742 -7.434 8.727 1 98.5 62 SER B CA 1
ATOM 1463 C C . SER B 1 62 ? -8.422 -7.91 8.125 1 98.5 62 SER B C 1
ATOM 1465 O O . SER B 1 62 ? -7.484 -8.242 8.859 1 98.5 62 SER B O 1
ATOM 1467 N N . CYS B 1 63 ? -8.328 -7.859 6.836 1 98.5 63 CYS B N 1
ATOM 1468 C CA . CYS B 1 63 ? -7.129 -8.375 6.184 1 98.5 63 CYS B CA 1
ATOM 1469 C C . CYS B 1 63 ? -6.398 -7.277 5.426 1 98.5 63 CYS B C 1
ATOM 1471 O O . CYS B 1 63 ? -5.215 -7.406 5.117 1 98.5 63 CYS B O 1
ATOM 1473 N N . HIS B 1 64 ? -7.094 -6.227 5.109 1 98.44 64 HIS B N 1
ATOM 1474 C CA . HIS B 1 64 ? -6.531 -5.117 4.344 1 98.44 64 HIS B CA 1
ATOM 1475 C C . HIS B 1 64 ? -6.746 -3.789 5.059 1 98.44 64 HIS B C 1
ATOM 1477 O O . HIS B 1 64 ? -7.828 -3.537 5.598 1 98.44 64 HIS B O 1
ATOM 1483 N N . SER B 1 65 ? -5.715 -2.986 4.984 1 98 65 SER B N 1
ATOM 1484 C CA . SER B 1 65 ? -5.945 -1.586 5.32 1 98 65 SER B CA 1
ATOM 1485 C C . SER B 1 65 ? -6.699 -0.866 4.211 1 98 65 SER B C 1
ATOM 1487 O O . SER B 1 65 ? -6.316 -0.941 3.041 1 98 65 SER B O 1
ATOM 1489 N N . ILE B 1 66 ? -7.773 -0.209 4.551 1 98.38 66 ILE B N 1
ATOM 1490 C CA . ILE B 1 66 ? -8.633 0.478 3.594 1 98.38 66 ILE B CA 1
ATOM 1491 C C . ILE B 1 66 ? -8.906 1.903 4.074 1 98.38 66 ILE B C 1
ATOM 1493 O O . ILE B 1 66 ? -9.602 2.109 5.066 1 98.38 66 ILE B O 1
ATOM 1497 N N . PRO B 1 67 ? -8.422 2.857 3.342 1 96.38 67 PRO B N 1
ATOM 1498 C CA . PRO B 1 67 ? -8.672 4.234 3.775 1 96.38 67 PRO B CA 1
ATOM 1499 C C . PRO B 1 67 ? -10.156 4.574 3.846 1 96.38 67 PRO B C 1
ATOM 1501 O O . PRO B 1 67 ? -10.938 4.141 2.99 1 96.38 67 PRO B O 1
ATOM 1504 N N . GLY B 1 68 ? -10.547 5.254 4.875 1 91.75 68 GLY B N 1
ATOM 1505 C CA . GLY B 1 68 ? -11.914 5.742 4.977 1 91.75 68 GLY B CA 1
ATOM 1506 C C . GLY B 1 68 ? -12.867 4.719 5.555 1 91.75 68 GLY B C 1
ATOM 1507 O O . GLY B 1 68 ? -14.055 5 5.734 1 91.75 68 GLY B O 1
ATOM 1508 N N . VAL B 1 69 ? -12.422 3.518 5.77 1 96.38 69 VAL B N 1
ATOM 1509 C CA . VAL B 1 69 ? -13.234 2.492 6.414 1 96.38 69 VAL B CA 1
ATOM 1510 C C . VAL B 1 69 ? -12.781 2.307 7.859 1 96.38 69 VAL B C 1
ATOM 1512 O O . VAL B 1 69 ? -11.602 2.064 8.125 1 96.38 69 VAL B O 1
ATOM 1515 N N . GLN B 1 70 ? -13.688 2.428 8.711 1 93 70 GLN B N 1
ATOM 1516 C CA . GLN B 1 70 ? -13.367 2.375 10.141 1 93 70 GLN B CA 1
ATOM 1517 C C . GLN B 1 70 ? -12.797 1.016 10.523 1 93 70 GLN B C 1
ATOM 1519 O O . GLN B 1 70 ? -13.328 -0.024 10.125 1 93 70 GLN B O 1
ATOM 1524 N N . ARG B 1 71 ? -11.781 0.965 11.219 1 95.38 71 ARG B N 1
ATOM 1525 C CA . ARG B 1 71 ? -11.133 -0.202 11.805 1 95.38 71 ARG B CA 1
ATOM 1526 C C . ARG B 1 71 ? -10.609 -1.143 10.719 1 95.38 71 ARG B C 1
ATOM 1528 O O . ARG B 1 71 ? -10.445 -2.34 10.961 1 95.38 71 ARG B O 1
ATOM 1535 N N . ALA B 1 72 ? -10.508 -0.618 9.555 1 98 72 ALA B N 1
ATOM 1536 C CA . ALA B 1 72 ? -9.922 -1.409 8.477 1 98 72 ALA B CA 1
ATOM 1537 C C . ALA B 1 72 ? -8.406 -1.24 8.43 1 98 72 ALA B C 1
ATOM 1539 O O . ALA B 1 72 ? -7.879 -0.473 7.621 1 98 72 ALA B O 1
ATOM 1540 N N . ASN B 1 73 ? -7.684 -1.91 9.242 1 97.56 73 ASN B N 1
ATOM 1541 C CA . ASN B 1 73 ? -6.234 -1.789 9.367 1 97.56 73 ASN B CA 1
ATOM 1542 C C . ASN B 1 73 ? -5.547 -3.143 9.227 1 97.56 73 ASN B C 1
ATOM 1544 O O . ASN B 1 73 ? -4.449 -3.344 9.75 1 97.56 73 ASN B O 1
ATOM 1548 N N . GLY B 1 74 ? -6.152 -4.082 8.625 1 98.19 74 GLY B N 1
ATOM 1549 C CA . GLY B 1 74 ? -5.547 -5.391 8.445 1 98.19 74 GLY B CA 1
ATOM 1550 C C . GLY B 1 74 ? -4.25 -5.348 7.66 1 98.19 74 GLY B C 1
ATOM 1551 O O . GLY B 1 74 ? -4.086 -4.5 6.777 1 98.19 74 GLY B O 1
ATOM 1552 N N . VAL B 1 75 ? -3.371 -6.32 7.988 1 97.69 75 VAL B N 1
ATOM 1553 C CA . VAL B 1 75 ? -2.066 -6.332 7.336 1 97.69 75 VAL B CA 1
ATOM 1554 C C . VAL B 1 75 ? -1.784 -7.727 6.777 1 97.69 75 VAL B C 1
ATOM 1556 O O . VAL B 1 75 ? -0.625 -8.102 6.59 1 97.69 75 VAL B O 1
ATOM 1559 N N . VAL B 1 76 ? -2.824 -8.5 6.594 1 97.75 76 VAL B N 1
ATOM 1560 C CA . VAL B 1 76 ? -2.631 -9.797 5.961 1 97.75 76 VAL B CA 1
ATOM 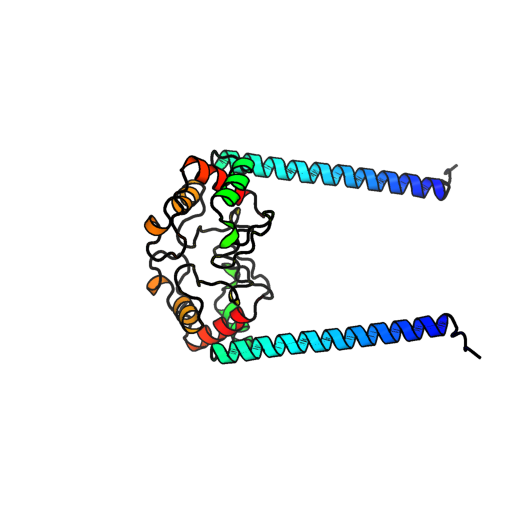1561 C C . VAL B 1 76 ? -2.223 -9.602 4.5 1 97.75 76 VAL B C 1
ATOM 1563 O O . VAL B 1 76 ? -1.272 -10.227 4.027 1 97.75 76 VAL B O 1
ATOM 1566 N N . GLY B 1 77 ? -2.973 -8.75 3.787 1 96.31 77 GLY B N 1
ATOM 1567 C CA . GLY B 1 77 ? -2.67 -8.375 2.414 1 96.31 77 GLY B CA 1
ATOM 1568 C C . GLY B 1 77 ? -2.201 -6.938 2.279 1 96.31 77 GLY B C 1
ATOM 1569 O O . GLY B 1 77 ? -1.94 -6.266 3.279 1 96.31 77 GLY B O 1
ATOM 1570 N N . PRO B 1 78 ? -2.059 -6.52 1.085 1 97 78 PRO B N 1
ATOM 1571 C CA . PRO B 1 78 ? -1.58 -5.152 0.867 1 97 78 PRO B CA 1
ATOM 1572 C C . PRO B 1 78 ? -2.641 -4.098 1.177 1 97 78 PRO B C 1
ATOM 1574 O O . PRO B 1 78 ? -3.836 -4.402 1.179 1 97 78 PRO B O 1
ATOM 1577 N N . PRO B 1 79 ? -2.154 -2.893 1.443 1 96.94 79 PRO B N 1
ATOM 1578 C CA . PRO B 1 79 ? -3.141 -1.815 1.55 1 96.94 79 PRO B CA 1
ATOM 1579 C C . PRO B 1 79 ? -3.881 -1.561 0.239 1 96.94 79 PRO B C 1
ATOM 1581 O O . PRO B 1 79 ? -3.311 -1.738 -0.841 1 96.94 79 PRO B O 1
ATOM 1584 N N . LEU B 1 80 ? -5.086 -1.145 0.335 1 98.12 80 LEU B N 1
ATOM 1585 C CA . LEU B 1 80 ? -5.906 -1.052 -0.87 1 98.12 80 LEU B CA 1
ATOM 1586 C C . LEU B 1 80 ? -6.051 0.399 -1.316 1 98.12 80 LEU B C 1
ATOM 1588 O O . LEU B 1 80 ? -6.621 0.672 -2.377 1 98.12 80 LEU B O 1
ATOM 1592 N N . GLY B 1 81 ? -5.512 1.332 -0.494 1 97.06 81 GLY B N 1
ATOM 1593 C CA . GLY B 1 81 ? -5.449 2.697 -0.989 1 97.06 81 GLY B CA 1
ATOM 1594 C C . GLY B 1 81 ? -4.699 2.82 -2.303 1 97.06 81 GLY B C 1
ATOM 1595 O O . GLY B 1 81 ? -3.648 2.205 -2.486 1 97.06 81 GLY B O 1
ATOM 1596 N N . GLY B 1 82 ? -5.262 3.564 -3.199 1 96.06 82 GLY B N 1
ATOM 1597 C CA . GLY B 1 82 ? -4.598 3.828 -4.465 1 96.06 82 GLY B CA 1
ATOM 1598 C C . GLY B 1 82 ? -4.688 2.67 -5.441 1 96.06 82 GLY B C 1
ATOM 1599 O O . GLY B 1 82 ? -4.031 2.68 -6.484 1 96.06 82 GLY B O 1
ATOM 1600 N N . ILE B 1 83 ? -5.477 1.674 -5.125 1 97.38 83 ILE B N 1
ATOM 1601 C CA . ILE B 1 83 ? -5.547 0.479 -5.961 1 97.38 83 ILE B CA 1
ATOM 1602 C C . ILE B 1 83 ? -6.016 0.856 -7.363 1 97.38 83 ILE B C 1
ATOM 1604 O O . ILE B 1 83 ? -5.629 0.219 -8.344 1 97.38 83 ILE B O 1
ATOM 1608 N N . ALA B 1 84 ? -6.77 1.887 -7.504 1 96.81 84 ALA B N 1
ATOM 1609 C CA . ALA B 1 84 ? -7.277 2.309 -8.805 1 96.81 84 ALA B CA 1
ATOM 1610 C C . ALA B 1 84 ? -6.129 2.656 -9.75 1 96.81 84 ALA B C 1
ATOM 1612 O O . ALA B 1 84 ? -6.273 2.559 -10.977 1 96.81 84 ALA B O 1
ATOM 1613 N N . ASN B 1 85 ? -4.988 3.023 -9.219 1 96.19 85 ASN B N 1
ATOM 1614 C CA . ASN B 1 85 ? -3.873 3.498 -10.023 1 96.19 85 ASN B CA 1
ATOM 1615 C C . ASN B 1 85 ? -2.854 2.391 -10.281 1 96.19 85 ASN B C 1
ATOM 1617 O O . ASN B 1 85 ? -1.908 2.574 -11.047 1 96.19 85 ASN B O 1
ATOM 1621 N N . ARG B 1 86 ? -3.039 1.294 -9.656 1 97.69 86 ARG B N 1
ATOM 1622 C CA . ARG B 1 86 ? -2.104 0.192 -9.859 1 97.69 86 ARG B CA 1
ATOM 1623 C C . ARG B 1 86 ? -2.328 -0.475 -11.211 1 97.69 86 ARG B C 1
ATOM 1625 O O . ARG B 1 86 ? -3.465 -0.572 -11.68 1 97.69 86 ARG B O 1
ATOM 1632 N N . VAL B 1 87 ? -1.302 -0.988 -11.734 1 98.44 87 VAL B N 1
ATOM 1633 C CA . VAL B 1 87 ? -1.379 -1.582 -13.07 1 98.44 87 VAL B CA 1
ATOM 1634 C C . VAL B 1 87 ? -1.973 -2.986 -12.977 1 98.44 87 VAL B C 1
ATOM 1636 O O . VAL B 1 87 ? -2.668 -3.434 -13.891 1 98.44 87 VAL B O 1
ATOM 1639 N N . TYR B 1 88 ? -1.739 -3.65 -11.812 1 98.25 88 TYR B N 1
ATOM 1640 C CA . TYR B 1 88 ? -2.201 -5.031 -11.695 1 98.25 88 TYR B CA 1
ATOM 1641 C C . TYR B 1 88 ? -3.031 -5.227 -10.438 1 98.25 88 TYR B C 1
ATOM 1643 O O . TYR B 1 88 ? -2.723 -4.656 -9.383 1 98.25 88 TYR B O 1
ATOM 1651 N N . VAL B 1 89 ? -4.004 -6.062 -10.531 1 97.44 89 VAL B N 1
ATOM 1652 C CA . VAL B 1 89 ? -4.734 -6.613 -9.398 1 97.44 89 VAL B CA 1
ATOM 1653 C C . VAL B 1 89 ? -4.043 -7.879 -8.906 1 97.44 89 VAL B C 1
ATOM 1655 O O . VAL B 1 89 ? -3.789 -8.797 -9.68 1 97.44 89 VAL B O 1
ATOM 1658 N N . ALA B 1 90 ? -3.648 -7.836 -7.676 1 97.06 90 ALA B N 1
ATOM 1659 C CA . ALA B 1 90 ? -3.074 -9 -7.008 1 97.06 90 ALA B CA 1
ATOM 1660 C C . ALA B 1 90 ? -1.774 -9.43 -7.68 1 97.06 90 ALA B C 1
ATOM 1662 O O . ALA B 1 90 ? -1.329 -10.57 -7.508 1 97.06 90 ALA B O 1
ATOM 1663 N N . GLY B 1 91 ? -1.258 -8.578 -8.523 1 97.38 91 GLY B N 1
ATOM 1664 C CA . GLY B 1 91 ? 0.003 -8.844 -9.203 1 97.38 91 GLY B CA 1
ATOM 1665 C C . GLY B 1 91 ? -0.121 -9.859 -10.32 1 97.38 91 GLY B C 1
ATOM 1666 O O . GLY B 1 91 ? 0.886 -10.336 -10.844 1 97.38 91 GLY B O 1
ATOM 1667 N N . VAL B 1 92 ? -1.413 -10.219 -10.789 1 98.12 92 VAL B N 1
ATOM 1668 C CA . VAL B 1 92 ? -1.521 -11.312 -11.75 1 98.12 92 VAL B CA 1
ATOM 1669 C C . VAL B 1 92 ? -2.502 -10.938 -12.859 1 98.12 92 VAL B C 1
ATOM 1671 O O . VAL B 1 92 ? -2.529 -11.578 -13.914 1 98.12 92 VAL B O 1
ATOM 1674 N N . LEU B 1 93 ? -3.322 -9.93 -12.641 1 98.38 93 LEU B N 1
ATOM 1675 C CA . LEU B 1 93 ? -4.289 -9.469 -13.633 1 98.38 93 LEU B CA 1
ATOM 1676 C C . LEU B 1 93 ? -4.105 -7.984 -13.922 1 98.38 93 LEU B C 1
ATOM 1678 O O . LEU B 1 93 ? -3.859 -7.191 -13.008 1 98.38 93 LEU B O 1
ATOM 1682 N N . GLN B 1 94 ? -4.324 -7.652 -15.242 1 98.44 94 GLN B N 1
ATOM 1683 C CA . GLN B 1 94 ? -4.43 -6.219 -15.492 1 98.44 94 GLN B CA 1
ATOM 1684 C C . GLN B 1 94 ? -5.57 -5.605 -14.688 1 98.44 94 GLN B C 1
ATOM 1686 O O . GLN B 1 94 ? -6.641 -6.203 -14.562 1 98.44 94 GLN B O 1
ATOM 1691 N N . ASN B 1 95 ? -5.387 -4.418 -14.219 1 98.56 95 ASN B N 1
ATOM 1692 C CA . ASN B 1 95 ? -6.379 -3.77 -13.367 1 98.56 95 ASN B CA 1
ATOM 1693 C C . ASN B 1 95 ? -7.5 -3.143 -14.195 1 98.56 95 ASN B C 1
ATOM 1695 O O . ASN B 1 95 ? -7.504 -1.934 -14.43 1 98.56 95 ASN B O 1
ATOM 1699 N N . THR B 1 96 ? -8.414 -3.982 -14.594 1 98.62 96 THR B N 1
ATOM 1700 C CA . THR B 1 96 ? -9.68 -3.572 -15.195 1 98.62 96 THR B CA 1
ATOM 1701 C C . THR B 1 96 ? -10.852 -3.906 -14.273 1 98.62 96 THR B C 1
ATOM 1703 O O . THR B 1 96 ? -10.742 -4.781 -13.414 1 98.62 96 THR B O 1
ATOM 1706 N N . PRO B 1 97 ? -11.938 -3.244 -14.453 1 98.62 97 PRO B N 1
ATOM 1707 C CA . PRO B 1 97 ? -13.109 -3.561 -13.633 1 98.62 97 PRO B CA 1
ATOM 1708 C C . PRO B 1 97 ? -13.484 -5.039 -13.68 1 98.62 97 PRO B C 1
ATOM 1710 O O . PRO B 1 97 ? -13.727 -5.656 -12.633 1 98.62 97 PRO B O 1
ATOM 1713 N N . ASP B 1 98 ? -13.484 -5.613 -14.852 1 98.75 98 ASP B N 1
ATOM 1714 C CA . ASP B 1 98 ? -13.891 -7.008 -14.992 1 98.75 98 ASP B CA 1
ATOM 1715 C C . ASP B 1 98 ? -12.906 -7.938 -14.289 1 98.75 98 ASP B C 1
ATOM 1717 O O . ASP B 1 98 ? -13.312 -8.906 -13.641 1 98.75 98 ASP B O 1
ATOM 1721 N N . ASN B 1 99 ? -11.625 -7.641 -14.398 1 98.88 99 ASN B N 1
ATOM 1722 C CA . ASN B 1 99 ? -10.617 -8.469 -13.742 1 98.88 99 ASN B CA 1
ATOM 1723 C C . ASN B 1 99 ? -10.688 -8.344 -12.227 1 98.88 99 ASN B C 1
ATOM 1725 O O . ASN B 1 99 ? -10.477 -9.32 -11.508 1 98.88 99 ASN B O 1
ATOM 1729 N N . LEU B 1 100 ? -10.922 -7.102 -11.734 1 98.88 100 LEU B N 1
ATOM 1730 C CA . LEU B 1 100 ? -11.078 -6.922 -10.297 1 98.88 100 LEU B CA 1
ATOM 1731 C C . LEU B 1 100 ? -12.297 -7.688 -9.781 1 98.88 100 LEU B C 1
ATOM 1733 O O . LEU B 1 100 ? -12.227 -8.344 -8.742 1 98.88 100 LEU B O 1
ATOM 1737 N N . VAL B 1 101 ? -13.383 -7.633 -10.539 1 98.94 101 VAL B N 1
ATOM 1738 C CA . VAL B 1 101 ? -14.578 -8.383 -10.18 1 98.94 101 VAL B CA 1
ATOM 1739 C C . VAL B 1 101 ? -14.273 -9.875 -10.172 1 98.94 101 VAL B C 1
ATOM 1741 O O . VAL B 1 101 ? -14.656 -10.586 -9.234 1 98.94 101 VAL B O 1
ATOM 1744 N N . LEU B 1 102 ? -13.594 -10.328 -11.211 1 98.88 102 LEU B N 1
ATOM 1745 C CA . LEU B 1 102 ? -13.203 -11.734 -11.273 1 98.88 102 LEU B CA 1
ATOM 1746 C C . LEU B 1 102 ? -12.375 -12.117 -10.047 1 98.88 102 LEU B C 1
ATOM 1748 O O . LEU B 1 102 ? -12.633 -13.156 -9.422 1 98.88 102 LEU B O 1
ATOM 1752 N N . TRP B 1 103 ? -11.406 -11.336 -9.648 1 98.88 103 TRP B N 1
ATOM 1753 C CA . TRP B 1 103 ? -10.562 -11.594 -8.492 1 98.88 103 TRP B CA 1
ATOM 1754 C C . TRP B 1 103 ? -11.391 -11.68 -7.215 1 98.88 103 TRP B C 1
ATOM 1756 O O . TRP B 1 103 ? -11.227 -12.617 -6.426 1 98.88 103 TRP B O 1
ATOM 1766 N N . LEU B 1 104 ? -12.258 -10.695 -7.031 1 98.94 104 LEU B N 1
ATOM 1767 C CA . LEU B 1 104 ? -13.078 -10.625 -5.82 1 98.94 104 LEU B CA 1
ATOM 1768 C C . LEU B 1 104 ? -13.977 -11.844 -5.699 1 98.94 104 LEU B C 1
ATOM 1770 O O . LEU B 1 104 ? -14.234 -12.328 -4.594 1 98.94 104 LEU B O 1
ATOM 1774 N N . ARG B 1 105 ? -14.336 -12.375 -6.824 1 98.88 105 ARG B N 1
ATOM 1775 C CA . ARG B 1 105 ? -15.297 -13.477 -6.809 1 98.88 105 ARG B CA 1
ATOM 1776 C C . ARG B 1 105 ? -14.578 -14.82 -6.68 1 98.88 105 ARG B C 1
ATOM 1778 O O . ARG B 1 105 ? -15.102 -15.75 -6.062 1 98.88 105 ARG B O 1
ATOM 1785 N N . ASP B 1 106 ? -13.406 -14.875 -7.336 1 98.75 106 ASP B N 1
ATOM 1786 C CA . ASP B 1 106 ? -12.75 -16.172 -7.41 1 98.75 106 ASP B CA 1
ATOM 1787 C C . ASP B 1 106 ? -11.234 -16.031 -7.379 1 98.75 106 ASP B C 1
ATOM 1789 O O . ASP B 1 106 ? -10.547 -16.391 -8.336 1 98.75 106 ASP B O 1
ATOM 1793 N N . PRO B 1 107 ? -10.664 -15.625 -6.227 1 98.69 107 PRO B N 1
ATOM 1794 C CA . PRO B 1 107 ? -9.219 -15.438 -6.164 1 98.69 107 PRO B CA 1
ATOM 1795 C C . PRO B 1 107 ? -8.438 -16.719 -6.453 1 98.69 107 PRO B C 1
ATOM 1797 O O . PRO B 1 107 ? -7.445 -16.688 -7.184 1 98.69 107 PRO B O 1
ATOM 1800 N N . GLN B 1 108 ? -8.883 -17.906 -6.051 1 98.56 108 GLN B N 1
ATOM 1801 C CA . GLN B 1 108 ? -8.148 -19.156 -6.25 1 98.56 108 GLN B CA 1
ATOM 1802 C C . GLN B 1 108 ? -8.211 -19.609 -7.707 1 98.56 108 GLN B C 1
ATOM 1804 O O . GLN B 1 108 ? -7.293 -20.266 -8.195 1 98.56 108 GLN B O 1
ATOM 1809 N N . GLY B 1 109 ? -9.336 -19.297 -8.312 1 98.5 109 GLY B N 1
ATOM 1810 C CA . GLY B 1 109 ? -9.406 -19.578 -9.734 1 98.5 109 GLY B CA 1
ATOM 1811 C C . GLY B 1 109 ? -8.422 -18.766 -10.555 1 98.5 109 GLY B C 1
ATOM 1812 O O . GLY B 1 109 ? -7.941 -19.234 -11.594 1 98.5 109 GLY B O 1
ATOM 1813 N N . VAL B 1 110 ? -8.133 -17.578 -10.117 1 98.5 110 VAL B N 1
ATOM 1814 C CA . VAL B 1 110 ? -7.184 -16.703 -10.797 1 98.5 110 VAL B CA 1
ATOM 1815 C C . VAL B 1 110 ? -5.754 -17.094 -10.43 1 98.5 110 VAL B C 1
ATOM 1817 O O . VAL B 1 110 ? -4.898 -17.25 -11.305 1 98.5 110 VAL B O 1
ATOM 1820 N N . ASP B 1 111 ? -5.539 -17.25 -9.141 1 98.38 111 ASP B N 1
ATOM 1821 C CA . ASP B 1 111 ? -4.234 -17.656 -8.625 1 98.38 111 ASP B CA 1
ATOM 1822 C C . ASP B 1 111 ? -4.383 -18.734 -7.547 1 98.38 111 ASP B C 1
ATOM 1824 O O . ASP B 1 111 ? -4.652 -18.422 -6.383 1 98.38 111 ASP B O 1
ATOM 1828 N N . PRO B 1 112 ? -4.121 -19.984 -7.879 1 98 112 PRO B N 1
ATOM 1829 C CA . PRO B 1 112 ? -4.332 -21.062 -6.922 1 98 112 PRO B CA 1
ATOM 1830 C C . PRO B 1 112 ? -3.432 -20.953 -5.691 1 98 112 PRO B C 1
ATOM 1832 O O . PRO B 1 112 ? -3.691 -21.594 -4.672 1 98 112 PRO B O 1
ATOM 1835 N N . LYS B 1 113 ? -2.402 -20.156 -5.727 1 97.5 113 LYS B N 1
ATOM 1836 C CA . LYS B 1 113 ? -1.464 -20.047 -4.613 1 97.5 113 LYS B CA 1
ATOM 1837 C C . LYS B 1 113 ? -1.843 -18.891 -3.682 1 97.5 113 LYS B C 1
ATOM 1839 O O . LYS B 1 113 ? -1.241 -18.719 -2.617 1 97.5 113 LYS B O 1
ATOM 1844 N N . THR B 1 114 ? -2.824 -18.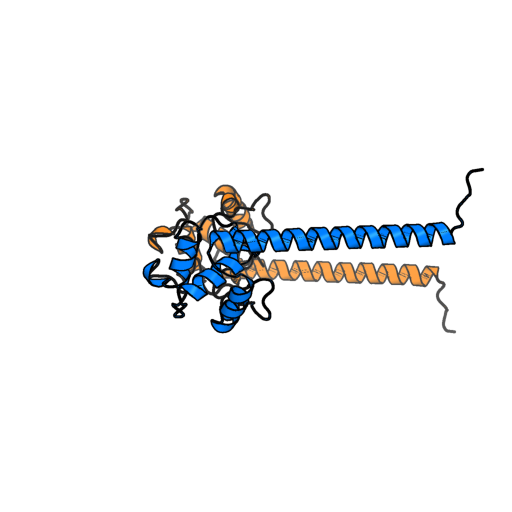078 -3.996 1 98.38 114 THR B N 1
ATOM 1845 C CA . THR B 1 114 ? -3.133 -16.859 -3.254 1 98.38 114 THR B CA 1
ATOM 1846 C C . THR B 1 114 ? -3.658 -17.188 -1.861 1 98.38 114 THR B C 1
ATOM 1848 O O . THR B 1 114 ? -4.402 -18.156 -1.688 1 98.38 114 THR B O 1
ATOM 1851 N N . ALA B 1 115 ? -3.25 -16.375 -0.939 1 98.06 115 ALA B N 1
ATOM 1852 C CA . ALA B 1 115 ? -3.785 -16.469 0.417 1 98.06 115 ALA B CA 1
ATOM 1853 C C . ALA B 1 115 ? -5.145 -15.781 0.515 1 98.06 115 ALA B C 1
ATOM 1855 O O . ALA B 1 115 ? -5.859 -15.945 1.506 1 98.06 115 ALA B O 1
ATOM 1856 N N . MET B 1 116 ? -5.492 -14.891 -0.432 1 98.44 116 MET B N 1
ATOM 1857 C CA . MET B 1 116 ? -6.805 -14.258 -0.431 1 98.44 116 MET B CA 1
ATOM 1858 C C . MET B 1 116 ? -7.914 -15.297 -0.538 1 98.44 116 MET B C 1
ATOM 1860 O O . MET B 1 116 ? -8.031 -15.984 -1.553 1 98.44 116 MET B O 1
ATOM 1864 N N . PRO B 1 117 ? -8.75 -15.32 0.436 1 98.44 117 PRO B N 1
ATOM 1865 C CA . PRO B 1 117 ? -9.781 -16.375 0.398 1 98.44 117 PRO B CA 1
ATOM 1866 C C . PRO B 1 117 ? -10.977 -15.992 -0.474 1 98.44 117 PRO B C 1
ATOM 1868 O O . PRO B 1 117 ? -11.227 -14.805 -0.702 1 98.44 117 PRO B O 1
ATOM 1871 N N . SER B 1 118 ? -11.602 -17.031 -0.983 1 98.38 118 SER B N 1
ATOM 1872 C CA . SER B 1 118 ? -12.93 -16.812 -1.531 1 98.38 118 SER B CA 1
ATOM 1873 C C . SER B 1 118 ? -13.938 -16.484 -0.428 1 98.38 118 SER B C 1
ATOM 1875 O O . SER B 1 118 ? -14.133 -17.297 0.487 1 98.38 118 SER B O 1
ATOM 1877 N N . LEU B 1 119 ? -14.578 -15.398 -0.51 1 98.62 119 LEU B N 1
ATOM 1878 C CA . LEU B 1 119 ? -15.484 -14.969 0.545 1 98.62 119 LEU B CA 1
ATOM 1879 C C . LEU B 1 119 ? -16.938 -15.109 0.098 1 98.62 119 LEU B C 1
ATOM 1881 O O . LEU B 1 119 ? -17.844 -14.633 0.779 1 98.62 119 LEU B O 1
ATOM 1885 N N . GLY B 1 120 ? -17.078 -15.695 -1.138 1 98.62 120 GLY B N 1
ATOM 1886 C CA . GLY B 1 120 ? -18.422 -15.867 -1.68 1 98.62 120 GLY B CA 1
ATOM 1887 C C . GLY B 1 120 ? -19.062 -14.562 -2.117 1 98.62 120 GLY B C 1
ATOM 1888 O O . GLY B 1 120 ? -20.281 -14.391 -1.99 1 98.62 120 GLY B O 1
ATOM 1889 N N . VAL B 1 121 ? -18.281 -13.633 -2.617 1 98.88 121 VAL B N 1
ATOM 1890 C CA . VAL B 1 121 ? -18.781 -12.336 -3.055 1 98.88 121 VAL B CA 1
ATOM 1891 C C . VAL B 1 121 ? -19.641 -12.516 -4.305 1 98.88 121 VAL B C 1
ATOM 1893 O O . VAL B 1 121 ? -19.219 -13.125 -5.281 1 98.88 121 VAL B O 1
ATOM 1896 N N . SER B 1 122 ? -20.859 -11.984 -4.277 1 98.88 122 SER B N 1
ATOM 1897 C CA . SER B 1 122 ? -21.703 -12.039 -5.465 1 98.88 122 SER B CA 1
ATOM 1898 C C . SER B 1 122 ? -21.172 -11.125 -6.566 1 98.88 122 SER B C 1
ATOM 1900 O O . SER B 1 122 ? -20.375 -10.227 -6.305 1 98.88 122 SER B O 1
ATOM 1902 N N . GLU B 1 123 ? -21.625 -11.414 -7.754 1 98.81 123 GLU B N 1
ATOM 1903 C CA . GLU B 1 123 ? -21.203 -10.562 -8.859 1 98.81 123 GLU B CA 1
ATOM 1904 C C . GLU B 1 123 ? -21.625 -9.117 -8.625 1 98.81 123 GLU B C 1
ATOM 1906 O O . GLU B 1 123 ? -20.844 -8.188 -8.852 1 98.81 123 GLU B O 1
ATOM 1911 N N . GLU B 1 124 ? -22.812 -8.945 -8.195 1 98.88 124 GLU B N 1
ATOM 1912 C CA . GLU B 1 124 ? -23.328 -7.598 -7.938 1 98.88 124 GLU B CA 1
ATOM 1913 C C . GLU B 1 124 ? -22.484 -6.895 -6.867 1 98.88 124 GLU B C 1
ATOM 1915 O O . GLU B 1 124 ? -22.062 -5.754 -7.062 1 98.88 124 GLU B O 1
ATOM 1920 N N . ASP B 1 125 ? -22.234 -7.613 -5.805 1 98.94 125 ASP B N 1
ATOM 1921 C CA . ASP B 1 125 ? -21.438 -7.02 -4.73 1 98.94 125 ASP B CA 1
ATOM 1922 C C . ASP B 1 125 ? -20 -6.754 -5.188 1 98.94 125 ASP B C 1
ATOM 1924 O O . ASP B 1 125 ? -19.391 -5.77 -4.773 1 98.94 125 ASP B O 1
ATOM 1928 N N . ALA B 1 126 ? -19.516 -7.625 -6.016 1 98.94 126 ALA B N 1
ATOM 1929 C CA . ALA B 1 126 ? -18.156 -7.426 -6.531 1 98.94 126 ALA B CA 1
ATOM 1930 C C . ALA B 1 126 ? -18.062 -6.145 -7.352 1 98.94 126 ALA B C 1
ATOM 1932 O O . ALA B 1 126 ? -17.078 -5.41 -7.27 1 98.94 126 ALA B O 1
ATOM 1933 N N . ARG B 1 127 ? -19.078 -5.887 -8.125 1 98.94 127 ARG B N 1
ATOM 1934 C CA . ARG B 1 127 ? -19.094 -4.652 -8.898 1 98.94 127 ARG B CA 1
ATOM 1935 C C . ARG B 1 127 ? -19.188 -3.432 -7.988 1 98.94 127 ARG B C 1
ATOM 1937 O O . ARG B 1 127 ? -18.531 -2.422 -8.227 1 98.94 127 ARG B O 1
ATOM 1944 N N . HIS B 1 128 ? -20.047 -3.52 -6.918 1 98.94 128 HIS B N 1
ATOM 1945 C CA . HIS B 1 128 ? -20.125 -2.438 -5.945 1 98.94 128 HIS B CA 1
ATOM 1946 C C . HIS B 1 128 ? -18.781 -2.211 -5.254 1 98.94 128 HIS B C 1
ATOM 1948 O O . HIS B 1 128 ? -18.328 -1.07 -5.125 1 98.94 128 HIS B O 1
ATOM 1954 N N . ILE B 1 129 ? -18.141 -3.295 -4.887 1 98.94 129 ILE B N 1
ATOM 1955 C CA . ILE B 1 129 ? -16.859 -3.203 -4.199 1 98.94 129 ILE B CA 1
ATOM 1956 C C . ILE B 1 129 ? -15.812 -2.605 -5.137 1 98.94 129 ILE B C 1
ATOM 1958 O O . ILE B 1 129 ? -15.047 -1.724 -4.738 1 98.94 129 ILE B O 1
ATOM 1962 N N . ALA B 1 130 ? -15.781 -3.068 -6.387 1 98.94 130 ALA B N 1
ATOM 1963 C CA . ALA B 1 130 ? -14.852 -2.512 -7.367 1 98.94 130 ALA B CA 1
ATOM 1964 C C . ALA B 1 130 ? -15.055 -1.008 -7.52 1 98.94 130 ALA B C 1
ATOM 1966 O O . ALA B 1 130 ? -14.086 -0.247 -7.562 1 98.94 130 ALA B O 1
ATOM 1967 N N . ALA B 1 131 ? -16.281 -0.566 -7.531 1 98.88 131 ALA B N 1
ATOM 1968 C CA . ALA B 1 131 ? -16.578 0.857 -7.66 1 98.88 131 ALA B CA 1
ATOM 1969 C C . ALA B 1 131 ? -16.031 1.643 -6.473 1 98.88 131 ALA B C 1
ATOM 1971 O O . ALA B 1 131 ? -15.391 2.686 -6.652 1 98.88 131 ALA B O 1
ATOM 1972 N N . PHE B 1 132 ? -16.297 1.077 -5.32 1 98.88 132 PHE B N 1
ATOM 1973 C CA . PHE B 1 132 ? -15.789 1.736 -4.125 1 98.88 132 PHE B CA 1
ATOM 1974 C C . PHE B 1 132 ? -14.266 1.8 -4.145 1 98.88 132 PHE B C 1
ATOM 1976 O O . PHE B 1 132 ? -13.68 2.865 -3.945 1 98.88 132 PHE B O 1
ATOM 1983 N N . LEU B 1 133 ? -13.562 0.699 -4.426 1 98.75 133 LEU B N 1
ATOM 1984 C CA . LEU B 1 133 ? -12.102 0.619 -4.434 1 98.75 133 LEU B CA 1
ATOM 1985 C C . LEU B 1 133 ? -11.508 1.602 -5.438 1 98.75 133 LEU B C 1
ATOM 1987 O O . LEU B 1 133 ? -10.461 2.199 -5.18 1 98.75 133 LEU B O 1
ATOM 1991 N N . TYR B 1 134 ? -12.203 1.814 -6.547 1 98.44 134 TYR B N 1
ATOM 1992 C CA . TYR B 1 134 ? -11.695 2.707 -7.582 1 98.44 134 TYR B CA 1
ATOM 1993 C C . TYR B 1 134 ? -11.844 4.164 -7.164 1 98.44 134 TYR B C 1
ATOM 1995 O O . TYR B 1 134 ? -11.32 5.062 -7.828 1 98.44 134 TYR B O 1
ATOM 2003 N N . THR B 1 135 ? -12.508 4.43 -6.016 1 97.94 135 THR B N 1
ATOM 2004 C CA . THR B 1 135 ? -12.578 5.805 -5.531 1 97.94 135 THR B CA 1
ATOM 2005 C C . THR B 1 135 ? -11.461 6.09 -4.535 1 97.94 135 THR B C 1
ATOM 2007 O O . THR B 1 135 ? -11.266 7.234 -4.125 1 97.94 135 THR B O 1
ATOM 2010 N N . LEU B 1 136 ? -10.797 5.047 -4.121 1 96.25 136 LEU B N 1
ATOM 2011 C CA . LEU B 1 136 ? -9.789 5.199 -3.082 1 96.25 136 LEU B CA 1
ATOM 2012 C C . LEU B 1 136 ? -8.508 5.805 -3.654 1 96.25 136 LEU B C 1
ATOM 2014 O O . LEU B 1 136 ? -8.016 5.363 -4.695 1 96.25 136 LEU B O 1
ATOM 2018 N N . LYS B 1 137 ? -8.016 6.805 -3.08 1 83.62 137 LYS B N 1
ATOM 2019 C CA . LYS B 1 137 ? -6.789 7.492 -3.473 1 83.62 137 LYS B CA 1
ATOM 2020 C C . LYS B 1 137 ? -5.629 7.109 -2.561 1 83.62 137 LYS B C 1
ATOM 2022 O O . LYS B 1 137 ? -5.836 6.699 -1.418 1 83.62 137 LYS B O 1
#

Organism: NCBI:txid1064539

Radius of gyration: 25.33 Å; Cα contacts (8 Å, |Δi|>4): 430; chains: 2; bounding box: 47×81×64 Å

pLDDT: mean 95.43, std 7.16, range [47.19, 98.94]